Protein AF-0000000087524178 (afdb_homodimer)

Structure (mmCIF, N/CA/C/O backbone):
data_AF-0000000087524178-model_v1
#
loop_
_entity.id
_entity.type
_entity.pdbx_description
1 polymer 'Thioesterase domain-containing protein'
#
loop_
_atom_site.group_PDB
_atom_site.id
_atom_site.type_symbol
_atom_site.label_atom_id
_atom_site.label_alt_id
_atom_site.label_comp_id
_atom_site.label_asym_id
_atom_site.label_entity_id
_atom_site.label_seq_id
_atom_site.pdbx_PDB_ins_code
_atom_site.Cartn_x
_atom_site.Cartn_y
_atom_site.Cartn_z
_atom_site.occupancy
_atom_site.B_iso_or_equiv
_atom_site.auth_seq_id
_atom_site.auth_comp_id
_atom_site.auth_asym_id
_atom_site.auth_atom_id
_atom_site.pdbx_PDB_model_num
ATOM 1 N N . MET A 1 1 ? 13.016 -58.344 -30.953 1 28.91 1 MET A N 1
ATOM 2 C CA . MET A 1 1 ? 11.852 -57.5 -30.719 1 28.91 1 MET A CA 1
ATOM 3 C C . MET A 1 1 ? 12.039 -56.656 -29.469 1 28.91 1 MET A C 1
ATOM 5 O O . MET A 1 1 ? 12 -57.156 -28.344 1 28.91 1 MET A O 1
ATOM 9 N N . LEU A 1 2 ? 12.984 -55.719 -29.453 1 35 2 LEU A N 1
ATOM 10 C CA . LEU A 1 2 ? 13.523 -54.969 -28.328 1 35 2 LEU A CA 1
ATOM 11 C C . LEU A 1 2 ? 12.445 -54.062 -27.719 1 35 2 LEU A C 1
ATOM 13 O O . LEU A 1 2 ? 11.875 -53.219 -28.391 1 35 2 LEU A O 1
ATOM 17 N N . ARG A 1 3 ? 11.609 -54.688 -26.797 1 26.89 3 ARG A N 1
ATOM 18 C CA . ARG A 1 3 ? 10.625 -53.938 -26.031 1 26.89 3 ARG A CA 1
ATOM 19 C C . ARG A 1 3 ? 11.266 -52.719 -25.359 1 26.89 3 ARG A C 1
ATOM 21 O O . ARG A 1 3 ? 12.133 -52.875 -24.5 1 26.89 3 ARG A O 1
ATOM 28 N N . ARG A 1 4 ? 11.547 -51.688 -26.094 1 38.66 4 ARG A N 1
ATOM 29 C CA . ARG A 1 4 ? 11.938 -50.406 -25.5 1 38.66 4 ARG A CA 1
ATOM 30 C C . ARG A 1 4 ? 11.047 -50.031 -24.312 1 38.66 4 ARG A C 1
ATOM 32 O O . ARG A 1 4 ? 9.844 -49.844 -24.469 1 38.66 4 ARG A O 1
ATOM 39 N N . THR A 1 5 ? 11.234 -50.625 -23.141 1 34.81 5 THR A N 1
ATOM 40 C CA . THR A 1 5 ? 10.547 -50.188 -21.922 1 34.81 5 THR A CA 1
ATOM 41 C C . THR A 1 5 ? 10.57 -48.688 -21.812 1 34.81 5 THR A C 1
ATOM 43 O O . THR A 1 5 ? 11.633 -48.062 -21.688 1 34.81 5 THR A O 1
ATOM 46 N N . VAL A 1 6 ? 9.773 -47.938 -22.578 1 35.97 6 VAL A N 1
ATOM 47 C CA . VAL A 1 6 ? 9.609 -46.531 -22.344 1 35.97 6 VAL A CA 1
ATOM 48 C C . VAL A 1 6 ? 9.461 -46.25 -20.844 1 35.97 6 VAL A C 1
ATOM 50 O O . VAL A 1 6 ? 8.586 -46.812 -20.188 1 35.97 6 VAL A O 1
ATOM 53 N N . ALA A 1 7 ? 10.523 -46.094 -20.109 1 39.84 7 ALA A N 1
ATOM 54 C CA . ALA A 1 7 ? 10.508 -45.594 -18.734 1 39.84 7 ALA A CA 1
ATOM 55 C C . ALA A 1 7 ? 9.359 -44.594 -18.531 1 39.84 7 ALA A C 1
ATOM 57 O O . ALA A 1 7 ? 9.117 -43.75 -19.391 1 39.84 7 ALA A O 1
ATOM 58 N N . ALA A 1 8 ? 8.266 -45.062 -18.062 1 38.25 8 ALA A N 1
ATOM 59 C CA . ALA A 1 8 ? 7.215 -44.25 -17.484 1 38.25 8 ALA A CA 1
ATOM 60 C C . ALA A 1 8 ? 7.801 -43 -16.828 1 38.25 8 ALA A C 1
ATOM 62 O O . ALA A 1 8 ? 8.688 -43.094 -15.977 1 38.25 8 ALA A O 1
ATOM 63 N N . PHE A 1 9 ? 8.109 -41.906 -17.547 1 33.69 9 PHE A N 1
ATOM 64 C CA . PHE A 1 9 ? 8.305 -40.594 -16.891 1 33.69 9 PHE A CA 1
ATOM 65 C C . PHE A 1 9 ? 7.406 -40.5 -15.656 1 33.69 9 PHE A C 1
ATOM 67 O O . PHE A 1 9 ? 6.184 -40.594 -15.766 1 33.69 9 PHE A O 1
ATOM 74 N N . ASP A 1 10 ? 7.676 -41.125 -14.562 1 34.69 10 ASP A N 1
ATOM 75 C CA . ASP A 1 10 ? 7.055 -40.812 -13.281 1 34.69 10 ASP A CA 1
ATOM 76 C C . ASP A 1 10 ? 6.645 -39.344 -13.234 1 34.69 10 ASP A C 1
ATOM 78 O O . ASP A 1 10 ? 7.488 -38.438 -13.344 1 34.69 10 ASP A O 1
ATOM 82 N N . ASN A 1 11 ? 5.57 -38.906 -13.898 1 37.16 11 ASN A N 1
ATOM 83 C CA . ASN A 1 11 ? 4.902 -37.594 -13.836 1 37.16 11 ASN A CA 1
ATOM 84 C C . ASN A 1 11 ? 4.941 -37 -12.43 1 37.16 11 ASN A C 1
ATOM 86 O O . ASN A 1 11 ? 4.102 -37.344 -11.594 1 37.16 11 ASN A O 1
ATOM 90 N N . TRP A 1 12 ? 5.91 -36.969 -11.531 1 38.31 12 TRP A N 1
ATOM 91 C CA . TRP A 1 12 ? 6.023 -36.125 -10.352 1 38.31 12 TRP A CA 1
ATOM 92 C C . TRP A 1 12 ? 5.215 -34.844 -10.508 1 38.31 12 TRP A C 1
ATOM 94 O O . TRP A 1 12 ? 5.695 -33.875 -11.094 1 38.31 12 TRP A O 1
ATOM 104 N N . THR A 1 13 ? 4.027 -34.812 -11.023 1 42.25 13 THR A N 1
ATOM 105 C CA . THR A 1 13 ? 3.07 -33.719 -11.109 1 42.25 13 THR A CA 1
ATOM 106 C C . THR A 1 13 ? 3.043 -32.938 -9.797 1 42.25 13 THR A C 1
ATOM 108 O O . THR A 1 13 ? 2.627 -33.469 -8.766 1 42.25 13 THR A O 1
ATOM 111 N N . VAL A 1 14 ? 4.055 -32.219 -9.414 1 47.38 14 VAL A N 1
ATOM 112 C CA . VAL A 1 14 ? 3.879 -31.281 -8.305 1 47.38 14 VAL A CA 1
ATOM 113 C C . VAL A 1 14 ? 2.447 -30.75 -8.305 1 47.38 14 VAL A C 1
ATOM 115 O O . VAL A 1 14 ? 1.947 -30.297 -9.336 1 47.38 14 VAL A O 1
ATOM 118 N N . ALA A 1 15 ? 1.631 -31.375 -7.422 1 57.22 15 ALA A N 1
ATOM 119 C CA . ALA A 1 15 ? 0.264 -30.891 -7.273 1 57.22 15 ALA A CA 1
ATOM 120 C C . ALA A 1 15 ? 0.234 -29.359 -7.219 1 57.22 15 ALA A C 1
ATOM 122 O O . ALA A 1 15 ? 1.158 -28.734 -6.695 1 57.22 15 ALA A O 1
ATOM 123 N N . PRO A 1 16 ? -0.645 -28.828 -8.031 1 66.56 16 PRO A N 1
ATOM 124 C CA . PRO A 1 16 ? -0.792 -27.375 -7.965 1 66.56 16 PRO A CA 1
ATOM 125 C C . PRO A 1 16 ? -0.907 -26.859 -6.531 1 66.56 16 PRO A C 1
ATOM 127 O O . PRO A 1 16 ? -1.418 -27.562 -5.656 1 66.56 16 PRO A O 1
ATOM 130 N N . MET A 1 17 ? -0.09 -25.891 -6.207 1 77.06 17 MET A N 1
ATOM 131 C CA . MET A 1 17 ? -0.144 -25.234 -4.906 1 77.06 17 MET A CA 1
ATOM 132 C C . MET A 1 17 ? -1.587 -25.016 -4.465 1 77.06 17 MET A C 1
ATOM 134 O O . MET A 1 17 ? -2.379 -24.422 -5.199 1 77.06 17 MET A O 1
A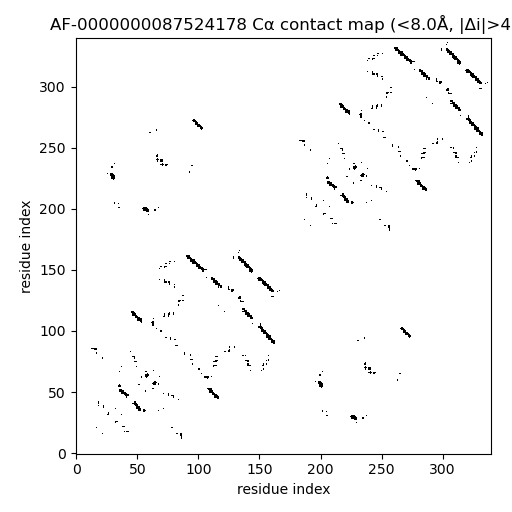TOM 138 N N . THR A 1 18 ? -1.947 -25.641 -3.309 1 85 18 THR A N 1
ATOM 139 C CA . THR A 1 18 ? -3.281 -25.422 -2.758 1 85 18 THR A CA 1
ATOM 140 C C . THR A 1 18 ? -3.379 -24.047 -2.102 1 85 18 THR A C 1
ATOM 142 O O . THR A 1 18 ? -2.359 -23.422 -1.815 1 85 18 THR A O 1
ATOM 145 N N . LEU A 1 19 ? -4.609 -23.609 -1.871 1 92.25 19 LEU A N 1
ATOM 146 C CA . LEU A 1 19 ? -4.816 -22.359 -1.17 1 92.25 19 LEU A CA 1
ATOM 147 C C . LEU A 1 19 ? -4.234 -22.406 0.238 1 92.25 19 LEU A C 1
ATOM 149 O O . LEU A 1 19 ? -3.678 -21.422 0.725 1 92.25 19 LEU A O 1
ATOM 153 N N . ASP A 1 20 ? -4.336 -23.562 0.85 1 92.19 20 ASP A N 1
ATOM 154 C CA . ASP A 1 20 ? -3.805 -23.719 2.201 1 92.19 20 ASP A CA 1
ATOM 155 C C . ASP A 1 20 ? -2.283 -23.594 2.209 1 92.19 20 ASP A C 1
ATOM 157 O O . ASP A 1 20 ? -1.71 -22.984 3.123 1 92.19 20 ASP A O 1
ATOM 161 N N . GLU A 1 21 ? -1.691 -24.172 1.289 1 91 21 GLU A N 1
ATOM 162 C CA . GLU A 1 21 ? -0.239 -24.062 1.178 1 91 21 GLU A CA 1
ATOM 163 C C . GLU A 1 21 ? 0.197 -22.625 0.911 1 91 21 GLU A C 1
ATOM 165 O O . GLU A 1 21 ? 1.166 -22.156 1.503 1 91 21 GLU A O 1
ATOM 170 N N . LEU A 1 22 ? -0.529 -22.016 -0.017 1 94.12 22 LEU A N 1
ATOM 171 C CA . LEU A 1 22 ? -0.227 -20.625 -0.299 1 94.12 22 LEU A CA 1
ATOM 172 C C . LEU A 1 22 ? -0.379 -19.766 0.957 1 94.12 22 LEU A C 1
ATOM 174 O O . LEU A 1 22 ? 0.478 -18.938 1.252 1 94.12 22 LEU A O 1
ATOM 178 N N . LYS A 1 23 ? -1.431 -19.953 1.684 1 95.38 23 LYS A N 1
ATOM 179 C CA . LYS A 1 23 ? -1.66 -19.203 2.918 1 95.38 23 LYS A CA 1
ATOM 180 C C . LYS A 1 23 ? -0.517 -19.422 3.906 1 95.38 23 LYS A C 1
ATOM 182 O O . LYS A 1 23 ? -0.014 -18.453 4.496 1 95.38 23 LYS A O 1
ATOM 187 N N . SER A 1 24 ? -0.164 -20.641 4.074 1 94.06 24 SER A N 1
ATOM 188 C CA . SER A 1 24 ? 0.928 -20.953 4.988 1 94.06 24 SER A CA 1
ATOM 189 C C . SER A 1 24 ? 2.215 -20.25 4.578 1 94.06 24 SER A C 1
ATOM 191 O O . SER A 1 24 ? 2.926 -19.703 5.422 1 94.06 24 SER A O 1
ATOM 193 N N . HIS A 1 25 ? 2.48 -20.25 3.295 1 91.75 25 HIS A N 1
ATOM 194 C CA . HIS A 1 25 ? 3.658 -19.578 2.762 1 91.75 25 HIS A CA 1
ATOM 195 C C . HIS A 1 25 ? 3.592 -18.078 3.02 1 91.75 25 HIS A C 1
ATOM 197 O O . HIS A 1 25 ? 4.559 -17.484 3.498 1 91.75 25 HIS A O 1
ATOM 203 N N . LEU A 1 26 ? 2.504 -17.5 2.721 1 93.75 26 LEU A N 1
ATOM 204 C CA . LEU A 1 26 ? 2.305 -16.062 2.916 1 93.75 26 LEU A CA 1
ATOM 205 C C . LEU A 1 26 ? 2.51 -15.68 4.379 1 93.75 26 LEU A C 1
ATOM 207 O O . LEU A 1 26 ? 3.236 -14.727 4.68 1 93.75 26 LEU A O 1
ATOM 211 N N . LEU A 1 27 ? 1.904 -16.406 5.25 1 95.81 27 LEU A N 1
ATOM 212 C CA . LEU A 1 27 ? 1.931 -16.078 6.672 1 95.81 27 LEU A CA 1
ATOM 213 C C . LEU A 1 27 ? 3.303 -16.359 7.273 1 95.81 27 LEU A C 1
ATOM 215 O O . LEU A 1 27 ? 3.727 -15.68 8.211 1 95.81 27 LEU A O 1
ATOM 219 N N . ALA A 1 28 ? 4.008 -17.25 6.707 1 95.75 28 ALA A N 1
ATOM 220 C CA . ALA A 1 28 ? 5.34 -17.578 7.203 1 95.75 28 ALA A CA 1
ATOM 221 C C . ALA A 1 28 ? 6.379 -16.578 6.719 1 95.75 28 ALA A C 1
ATOM 223 O O . ALA A 1 28 ? 7.277 -16.188 7.469 1 95.75 28 ALA A O 1
ATOM 224 N N . ASP A 1 29 ? 6.234 -16.094 5.543 1 96.81 29 ASP A N 1
ATOM 225 C CA . ASP A 1 29 ? 7.344 -15.398 4.895 1 96.81 29 ASP A CA 1
ATOM 226 C C . ASP A 1 29 ? 7.109 -13.891 4.879 1 96.81 29 ASP A C 1
ATOM 228 O O . ASP A 1 29 ? 8.039 -13.117 4.672 1 96.81 29 ASP A O 1
ATOM 232 N N . ILE A 1 30 ? 5.863 -13.438 5.016 1 98.44 30 ILE A N 1
ATOM 233 C CA . ILE A 1 30 ? 5.531 -12.023 4.945 1 98.44 30 ILE A CA 1
ATOM 234 C C . ILE A 1 30 ? 4.902 -11.57 6.262 1 98.44 30 ILE A C 1
ATOM 236 O O . ILE A 1 30 ? 3.682 -11.625 6.426 1 98.44 30 ILE A O 1
ATOM 240 N N . PRO A 1 31 ? 5.691 -11.078 7.184 1 98.75 31 PRO A N 1
ATOM 241 C CA . PRO A 1 31 ? 5.191 -10.719 8.516 1 98.75 31 PRO A CA 1
ATOM 242 C C . PRO A 1 31 ? 3.99 -9.773 8.453 1 98.75 31 PRO A C 1
ATOM 244 O O . PRO A 1 31 ? 3.072 -9.883 9.266 1 98.75 31 PRO A O 1
ATOM 247 N N . LEU A 1 32 ? 3.996 -8.938 7.508 1 98.81 32 LEU A N 1
ATOM 248 C CA . LEU A 1 32 ? 2.898 -7.977 7.441 1 98.81 32 LEU A CA 1
ATOM 249 C C . LEU A 1 32 ? 1.586 -8.672 7.105 1 98.81 32 LEU A C 1
ATOM 251 O O . LEU A 1 32 ? 0.514 -8.219 7.516 1 98.81 32 LEU A O 1
ATOM 255 N N . ALA A 1 33 ? 1.646 -9.711 6.316 1 98.69 33 ALA A N 1
ATOM 256 C CA . ALA A 1 33 ? 0.437 -10.484 6.043 1 98.69 33 ALA A CA 1
ATOM 257 C C . ALA A 1 33 ? -0.182 -11.008 7.34 1 98.69 33 ALA A C 1
ATOM 259 O O . ALA A 1 33 ? -1.405 -11 7.496 1 98.69 33 ALA A O 1
ATOM 260 N N . ARG A 1 34 ? 0.659 -11.398 8.281 1 98.44 34 ARG A N 1
ATOM 261 C CA . ARG A 1 34 ? 0.185 -11.852 9.586 1 98.44 34 ARG A CA 1
ATOM 262 C C . ARG A 1 34 ? -0.406 -10.695 10.383 1 98.44 34 ARG A C 1
ATOM 264 O O . ARG A 1 34 ? -1.473 -10.828 10.984 1 98.44 34 ARG A O 1
ATOM 271 N N . ALA A 1 35 ? 0.309 -9.641 10.352 1 98.81 35 ALA A N 1
ATOM 272 C CA . ALA A 1 35 ? -0.136 -8.477 11.117 1 98.81 35 ALA A CA 1
ATOM 273 C C . ALA A 1 35 ? -1.504 -8 10.633 1 98.81 35 ALA A C 1
ATOM 275 O O . ALA A 1 35 ? -2.324 -7.539 11.43 1 98.81 35 ALA A O 1
ATOM 276 N N . MET A 1 36 ? -1.726 -8.156 9.344 1 98.81 36 MET A N 1
ATOM 277 C CA . MET A 1 36 ? -2.99 -7.715 8.766 1 98.81 36 MET A CA 1
ATOM 278 C C . MET A 1 36 ? -4.078 -8.766 8.961 1 98.81 36 MET A C 1
ATOM 280 O O . MET A 1 36 ? -5.238 -8.531 8.625 1 98.81 36 MET A O 1
ATOM 284 N N . ALA A 1 37 ? -3.678 -9.906 9.5 1 98.62 37 ALA A N 1
ATOM 285 C CA . ALA A 1 37 ? -4.578 -11.039 9.719 1 98.62 37 ALA A CA 1
ATOM 286 C C . ALA A 1 37 ? -5.266 -11.453 8.422 1 98.62 37 ALA A C 1
ATOM 288 O O . ALA A 1 37 ? -6.48 -11.664 8.398 1 98.62 37 ALA A O 1
ATOM 289 N N . LEU A 1 38 ? -4.473 -11.531 7.387 1 98.12 38 LEU A N 1
ATOM 290 C CA . LEU A 1 38 ? -4.945 -11.898 6.059 1 98.12 38 LEU A CA 1
ATOM 291 C C . LEU A 1 38 ? -5.453 -13.336 6.039 1 98.12 38 LEU A C 1
ATOM 293 O O . LEU A 1 38 ? -4.848 -14.219 6.645 1 98.12 38 LEU A O 1
ATOM 297 N N . ASP A 1 39 ? -6.527 -13.578 5.328 1 98.31 39 ASP A N 1
ATOM 298 C CA . ASP A 1 39 ? -7.031 -14.914 5.039 1 98.31 39 ASP A CA 1
ATOM 299 C C . ASP A 1 39 ? -7.352 -15.07 3.555 1 98.31 39 ASP A C 1
ATOM 301 O O . ASP A 1 39 ? -7.492 -14.078 2.836 1 98.31 39 ASP A O 1
ATOM 305 N N . LEU A 1 40 ? -7.312 -16.312 3.117 1 98.25 40 LEU A N 1
ATOM 306 C CA . LEU A 1 40 ? -7.641 -16.625 1.729 1 98.25 40 LEU A CA 1
ATOM 307 C C . LEU A 1 40 ? -9.047 -17.203 1.619 1 98.25 40 LEU A C 1
ATOM 309 O O . LEU A 1 40 ? -9.328 -18.25 2.195 1 98.25 40 LEU A O 1
ATOM 313 N N . ALA A 1 41 ? -9.914 -16.562 0.865 1 97.69 41 ALA A N 1
ATOM 314 C CA . ALA A 1 41 ? -11.32 -16.953 0.808 1 97.69 41 ALA A CA 1
ATOM 315 C C . ALA A 1 41 ? -11.578 -17.875 -0.378 1 97.69 41 ALA A C 1
ATOM 317 O O . ALA A 1 41 ? -12.516 -18.672 -0.356 1 97.69 41 ALA A O 1
ATOM 318 N N . GLY A 1 42 ? -10.758 -17.609 -1.5 1 96.88 42 GLY A N 1
ATOM 319 C CA . GLY A 1 42 ? -11.023 -18.531 -2.59 1 96.88 42 GLY A CA 1
ATOM 320 C C . GLY A 1 42 ? -10.234 -18.219 -3.848 1 96.88 42 GLY A C 1
ATOM 321 O O . GLY A 1 42 ? -9.711 -17.109 -3.994 1 96.88 42 GLY A O 1
ATOM 322 N N . TRP A 1 43 ? -10.188 -19.219 -4.742 1 95.38 43 TRP A N 1
ATOM 323 C CA . TRP A 1 43 ? -9.617 -19.172 -6.086 1 95.38 43 TRP A CA 1
ATOM 324 C C . TRP A 1 43 ? -10.422 -20.047 -7.043 1 95.38 43 TRP A C 1
ATOM 326 O O . TRP A 1 43 ? -10.562 -21.25 -6.824 1 95.38 43 TRP A O 1
ATOM 336 N N . ASP A 1 44 ? -10.914 -19.422 -8.133 1 92.44 44 ASP A N 1
ATOM 337 C CA . ASP A 1 44 ? -11.734 -20.219 -9.055 1 92.44 44 ASP A CA 1
ATOM 338 C C . ASP A 1 44 ? -11.055 -20.344 -10.414 1 92.44 44 ASP A C 1
ATOM 340 O O . ASP A 1 44 ? -11.711 -20.672 -11.406 1 92.44 44 ASP A O 1
ATOM 344 N N . GLY A 1 45 ? -9.789 -20.047 -10.461 1 89 45 GLY A N 1
ATOM 345 C CA . GLY A 1 45 ? -9.047 -20.094 -11.711 1 89 45 GLY A CA 1
ATOM 346 C C . GLY A 1 45 ? -9 -18.75 -12.43 1 89 45 GLY A C 1
ATOM 347 O O . GLY A 1 45 ? -8.242 -18.578 -13.383 1 89 45 GLY A O 1
ATOM 348 N N . ARG A 1 46 ? -9.805 -17.828 -11.93 1 90.94 46 ARG A N 1
ATOM 349 C CA . ARG A 1 46 ? -9.867 -16.516 -12.562 1 90.94 46 ARG A CA 1
ATOM 350 C C . ARG A 1 46 ? -9.742 -15.398 -11.523 1 90.94 46 ARG A C 1
ATOM 352 O O . ARG A 1 46 ? -9 -14.438 -11.727 1 90.94 46 ARG A O 1
ATOM 359 N N . THR A 1 47 ? -10.516 -15.602 -10.461 1 96 47 THR A N 1
ATOM 360 C CA . THR A 1 47 ? -10.562 -14.594 -9.414 1 96 47 THR A CA 1
ATOM 361 C C . THR A 1 47 ? -10.016 -15.148 -8.102 1 96 47 THR A C 1
ATOM 363 O O . THR A 1 47 ? -10.391 -16.25 -7.688 1 96 47 THR A O 1
ATOM 366 N N . PHE A 1 48 ? -9.062 -14.422 -7.539 1 97.38 48 PHE A N 1
ATOM 367 C CA . PHE A 1 48 ? -8.492 -14.703 -6.227 1 97.38 48 PHE A CA 1
ATOM 368 C C . PHE A 1 48 ? -9.07 -13.781 -5.168 1 97.38 48 PHE A C 1
ATOM 370 O O . PHE A 1 48 ? -9.031 -12.555 -5.316 1 97.38 48 PHE A O 1
ATOM 377 N N . VAL A 1 49 ? -9.633 -14.391 -4.094 1 98.69 49 VAL A N 1
ATOM 378 C CA . VAL A 1 49 ? -10.305 -13.578 -3.088 1 98.69 49 VAL A CA 1
ATOM 379 C C . VAL A 1 49 ? -9.547 -13.664 -1.764 1 98.69 49 VAL A C 1
ATOM 381 O O . VAL A 1 49 ? -9.305 -14.758 -1.253 1 98.69 49 VAL A O 1
ATOM 384 N N . VAL A 1 50 ? -9.164 -12.531 -1.218 1 98.69 50 VAL A N 1
ATOM 385 C CA . VAL A 1 50 ? -8.453 -12.375 0.046 1 98.69 50 VAL A CA 1
ATOM 386 C C . VAL A 1 50 ? -9.305 -11.555 1.016 1 98.69 50 VAL A C 1
ATOM 388 O O . VAL A 1 50 ? -9.984 -10.609 0.61 1 98.69 50 VAL A O 1
ATOM 391 N N . THR A 1 51 ? -9.25 -11.906 2.301 1 98.81 51 THR A N 1
ATOM 392 C CA . THR A 1 51 ? -10 -11.156 3.305 1 98.81 51 THR A CA 1
ATOM 393 C C . THR A 1 51 ? -9.094 -10.766 4.473 1 98.81 51 THR A C 1
ATOM 395 O O . THR A 1 51 ? -8.023 -11.344 4.656 1 98.81 51 THR A O 1
ATOM 398 N N . ALA A 1 52 ? -9.5 -9.75 5.227 1 98.88 52 ALA A N 1
ATOM 399 C CA . ALA A 1 52 ? -8.852 -9.312 6.457 1 98.88 52 ALA A CA 1
ATOM 400 C C . ALA A 1 52 ? -9.836 -8.555 7.352 1 98.88 52 ALA A C 1
ATOM 402 O O . ALA A 1 52 ? -10.703 -7.836 6.855 1 98.88 52 ALA A O 1
ATOM 403 N N . PRO A 1 53 ? -9.688 -8.695 8.664 1 98.94 53 PRO A N 1
ATOM 404 C CA . PRO A 1 53 ? -10.547 -7.906 9.555 1 98.94 53 PRO A CA 1
ATOM 405 C C . PRO A 1 53 ? -10.195 -6.422 9.547 1 98.94 53 PRO A C 1
ATOM 407 O O . PRO A 1 53 ? -9.07 -6.051 9.219 1 98.94 53 PRO A O 1
ATOM 410 N N . LEU A 1 54 ? -11.172 -5.613 9.891 1 98.81 54 LEU A N 1
ATOM 411 C CA . LEU A 1 54 ? -10.961 -4.172 9.922 1 98.81 54 LEU A CA 1
ATOM 412 C C . LEU A 1 54 ? -10 -3.781 11.039 1 98.81 54 LEU A C 1
ATOM 414 O O . LEU A 1 54 ? -9.125 -2.936 10.844 1 98.81 54 LEU A O 1
ATOM 418 N N . GLU A 1 55 ? -10.039 -4.387 12.164 1 98.56 55 GLU A N 1
ATOM 419 C CA . GLU A 1 55 ? -9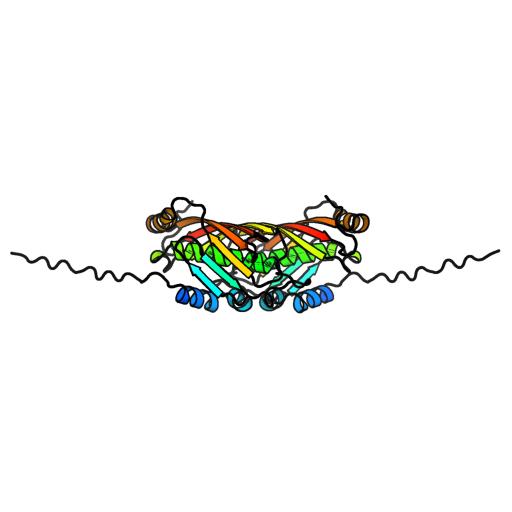.438 -3.891 13.398 1 98.56 55 GLU A CA 1
ATOM 420 C C . GLU A 1 55 ? -7.926 -3.715 13.242 1 98.56 55 GLU A C 1
ATOM 422 O O . GLU A 1 55 ? -7.395 -2.635 13.5 1 98.56 55 GLU A O 1
ATOM 427 N N . PRO A 1 56 ? -7.188 -4.695 12.766 1 98.81 56 PRO A N 1
ATOM 428 C CA . PRO A 1 56 ? -5.75 -4.461 12.602 1 98.81 56 PRO A CA 1
ATOM 429 C C . PRO A 1 56 ? -5.43 -3.545 11.43 1 98.81 56 PRO A C 1
ATOM 431 O O . PRO A 1 56 ? -4.277 -3.15 11.242 1 98.81 56 PRO A O 1
ATOM 434 N N . ASN A 1 57 ? -6.48 -3.227 10.68 1 98.88 57 ASN A N 1
ATOM 435 C CA . ASN A 1 57 ? -6.273 -2.514 9.422 1 98.88 57 ASN A CA 1
ATOM 436 C C . ASN A 1 57 ? -6.992 -1.169 9.414 1 98.88 57 ASN A C 1
ATOM 438 O O . ASN A 1 57 ? -7.211 -0.582 8.359 1 98.88 57 ASN A O 1
ATOM 442 N N . ARG A 1 58 ? -7.371 -0.648 10.562 1 98.69 58 ARG A N 1
ATOM 443 C CA . ARG A 1 58 ? -8.133 0.595 10.633 1 98.69 58 ARG A CA 1
ATOM 444 C C . ARG A 1 58 ? -7.207 1.806 10.617 1 98.69 58 ARG A C 1
ATOM 446 O O . ARG A 1 58 ? -6.031 1.701 10.977 1 98.69 58 ARG A O 1
ATOM 453 N N . ASN A 1 59 ? -7.77 2.938 10.172 1 98.06 59 ASN A N 1
ATOM 454 C CA . ASN A 1 59 ? -7.066 4.215 10.242 1 98.06 59 ASN A CA 1
ATOM 455 C C . ASN A 1 59 ? -7.508 5.031 11.445 1 98.06 59 ASN A C 1
ATOM 457 O O . ASN A 1 59 ? -8.141 4.504 12.367 1 98.06 59 ASN A O 1
ATOM 461 N N . ASP A 1 60 ? -7.098 6.297 11.539 1 94.62 60 ASP A N 1
ATOM 462 C CA . ASP A 1 60 ? -7.34 7.203 12.656 1 94.62 60 ASP A CA 1
ATOM 463 C C . ASP A 1 60 ? -8.82 7.574 12.75 1 94.62 60 ASP A C 1
ATOM 465 O O . ASP A 1 60 ? -9.273 8.062 13.789 1 94.62 60 ASP A O 1
ATOM 469 N N . LYS A 1 61 ? -9.664 7.305 11.719 1 95.44 61 LYS A N 1
ATOM 470 C CA . LYS A 1 61 ? -11.086 7.605 11.703 1 95.44 61 LYS A CA 1
ATOM 471 C C . LYS A 1 61 ? -11.922 6.359 12 1 95.44 61 LYS A C 1
ATOM 473 O O . LYS A 1 61 ? -13.141 6.438 12.141 1 95.44 61 LYS A O 1
ATOM 478 N N . GLY A 1 62 ? -11.266 5.246 11.961 1 97.38 62 GLY A N 1
ATOM 479 C CA . GLY A 1 62 ? -11.961 4.012 12.289 1 97.38 62 GLY A CA 1
ATOM 480 C C . GLY A 1 62 ? -12.32 3.188 11.062 1 97.38 62 GLY A C 1
ATOM 481 O O . GLY A 1 62 ? -12.828 2.068 11.195 1 97.38 62 GLY A O 1
ATOM 482 N N . CYS A 1 63 ? -12.172 3.697 9.906 1 98.5 63 CYS A N 1
ATOM 483 C CA . CYS A 1 63 ? -12.352 2.912 8.688 1 98.5 63 CYS A CA 1
ATOM 484 C C . CYS A 1 63 ? -11.023 2.322 8.219 1 98.5 63 CYS A C 1
ATOM 486 O O . CYS A 1 63 ? -10.023 2.393 8.938 1 98.5 63 CYS A O 1
ATOM 488 N N . ALA A 1 64 ? -11.023 1.646 7.074 1 98.88 64 ALA A N 1
ATOM 489 C CA . ALA A 1 64 ? -9.812 0.966 6.621 1 98.88 64 ALA A CA 1
ATOM 490 C C . ALA A 1 64 ? -8.711 1.968 6.301 1 98.88 64 ALA A C 1
ATOM 492 O O . ALA A 1 64 ? -8.961 3.012 5.699 1 98.88 64 ALA A O 1
ATOM 493 N N . PHE A 1 65 ? -7.52 1.67 6.719 1 98.88 65 PHE A N 1
ATOM 494 C CA . PHE A 1 65 ? -6.316 2.426 6.391 1 98.88 65 PHE A CA 1
ATOM 495 C C . PHE A 1 65 ? -5.957 2.264 4.918 1 98.88 65 PHE A C 1
ATOM 497 O O . PHE A 1 65 ? -5.816 1.142 4.43 1 98.88 65 PHE A O 1
ATOM 504 N N . GLY A 1 66 ? -5.781 3.391 4.215 1 98.88 66 GLY A N 1
ATOM 505 C CA . GLY A 1 66 ? -5.438 3.328 2.805 1 98.88 66 GLY A CA 1
ATOM 506 C C . GLY A 1 66 ? -4.223 2.465 2.525 1 98.88 66 GLY A C 1
ATOM 507 O O . GLY A 1 66 ? -4.176 1.75 1.521 1 98.88 66 GLY A O 1
ATOM 508 N N . GLY A 1 67 ? -3.244 2.533 3.369 1 98.88 67 GLY A N 1
ATOM 509 C CA . GLY A 1 67 ? -2.059 1.703 3.223 1 98.88 67 GLY A CA 1
ATOM 510 C C . GLY A 1 67 ? -2.344 0.221 3.375 1 98.88 67 GLY A C 1
ATOM 511 O O . GLY A 1 67 ? -1.72 -0.608 2.711 1 98.88 67 GLY A O 1
ATOM 512 N N . SER A 1 68 ? -3.268 -0.144 4.277 1 98.94 68 SER A N 1
ATOM 513 C CA . SER A 1 68 ? -3.68 -1.539 4.398 1 98.94 68 SER A CA 1
ATOM 514 C C . SER A 1 68 ? -4.363 -2.023 3.123 1 98.94 68 SER A C 1
ATOM 516 O O . SER A 1 68 ? -4.113 -3.137 2.66 1 98.94 68 SER A O 1
ATOM 518 N N . LEU A 1 69 ? -5.23 -1.183 2.615 1 98.94 69 LEU A N 1
ATOM 519 C CA . LEU A 1 69 ? -5.887 -1.529 1.359 1 98.94 69 LEU A CA 1
ATOM 520 C C . LEU A 1 69 ? -4.859 -1.739 0.251 1 98.94 69 LEU A C 1
ATOM 522 O O . LEU A 1 69 ? -4.941 -2.715 -0.499 1 98.94 69 LEU A O 1
ATOM 526 N N . ALA A 1 70 ? -3.902 -0.833 0.125 1 98.94 70 ALA A N 1
ATOM 527 C CA . ALA A 1 70 ? -2.846 -0.962 -0.875 1 98.94 70 ALA A CA 1
ATOM 528 C C . ALA A 1 70 ? -2.08 -2.271 -0.701 1 98.94 70 ALA A C 1
ATOM 530 O O . ALA A 1 70 ? -1.832 -2.986 -1.675 1 98.94 70 ALA A O 1
ATOM 531 N N . SER A 1 71 ? -1.719 -2.57 0.507 1 98.88 71 SER A N 1
ATOM 532 C CA . SER A 1 71 ? -0.947 -3.771 0.809 1 98.88 71 SER A CA 1
ATOM 533 C C . SER A 1 71 ? -1.74 -5.035 0.488 1 98.88 71 SER A C 1
ATOM 535 O O . SER A 1 71 ? -1.224 -5.953 -0.15 1 98.88 71 SER A O 1
ATOM 537 N N . LEU A 1 72 ? -2.986 -5.086 0.933 1 98.94 72 LEU A N 1
ATOM 538 C CA . LEU A 1 72 ? -3.828 -6.262 0.718 1 98.94 72 LEU A CA 1
ATOM 539 C C . LEU A 1 72 ? -4.094 -6.473 -0.768 1 98.94 72 LEU A C 1
ATOM 541 O O . LEU A 1 72 ? -4.07 -7.609 -1.251 1 98.94 72 LEU A O 1
ATOM 545 N N . MET A 1 73 ? -4.348 -5.379 -1.474 1 98.94 73 MET A N 1
ATOM 546 C CA . MET A 1 73 ? -4.57 -5.508 -2.91 1 98.94 73 MET A CA 1
ATOM 547 C C . MET A 1 73 ? -3.299 -5.957 -3.621 1 98.94 73 MET A C 1
ATOM 549 O O . MET A 1 73 ? -3.354 -6.758 -4.555 1 98.94 73 MET A O 1
ATOM 553 N N . THR A 1 74 ? -2.152 -5.438 -3.195 1 98.81 74 THR A N 1
ATOM 554 C CA . THR A 1 74 ? -0.878 -5.879 -3.752 1 98.81 74 THR A CA 1
ATOM 555 C C . THR A 1 74 ? -0.662 -7.367 -3.5 1 98.81 74 THR A C 1
ATOM 557 O O . THR A 1 74 ? -0.301 -8.109 -4.414 1 98.81 74 THR A O 1
ATOM 560 N N . LEU A 1 75 ? -0.926 -7.797 -2.316 1 98.44 75 LEU A N 1
ATOM 561 C CA . LEU A 1 75 ? -0.771 -9.203 -1.97 1 98.44 75 LEU A CA 1
ATOM 562 C C . LEU A 1 75 ? -1.73 -10.07 -2.777 1 98.44 75 LEU A C 1
ATOM 564 O O . LEU A 1 75 ? -1.358 -11.156 -3.236 1 98.44 75 LEU A O 1
ATOM 568 N N . ALA A 1 76 ? -2.969 -9.625 -2.914 1 98.62 76 ALA A N 1
ATOM 569 C CA . ALA A 1 76 ? -3.955 -10.359 -3.699 1 98.62 76 ALA A CA 1
ATOM 570 C C . ALA A 1 76 ? -3.51 -10.5 -5.152 1 98.62 76 ALA A C 1
ATOM 572 O O . ALA A 1 76 ? -3.629 -11.57 -5.746 1 98.62 76 ALA A O 1
ATOM 573 N N . GLY A 1 77 ? -3.014 -9.391 -5.727 1 98 77 GLY A N 1
ATOM 574 C CA . GLY A 1 77 ? -2.486 -9.453 -7.078 1 98 77 GLY A CA 1
ATOM 575 C C . GLY A 1 77 ? -1.311 -10.406 -7.215 1 98 77 GLY A C 1
ATOM 576 O O . GLY A 1 77 ? -1.224 -11.156 -8.188 1 98 77 GLY A O 1
ATOM 577 N N . TRP A 1 78 ? -0.407 -10.328 -6.297 1 97.38 78 TRP A N 1
ATOM 578 C CA . TRP A 1 78 ? 0.737 -11.234 -6.25 1 97.38 78 TRP A CA 1
ATOM 579 C C . TRP A 1 78 ? 0.28 -12.688 -6.188 1 97.38 78 TRP A C 1
ATOM 581 O O . TRP A 1 78 ? 0.726 -13.523 -6.98 1 97.38 78 TRP A O 1
ATOM 591 N N . GLY A 1 79 ? -0.61 -12.961 -5.246 1 96.25 79 GLY A N 1
ATOM 592 C CA . GLY A 1 79 ? -1.111 -14.32 -5.098 1 96.25 79 GLY A CA 1
ATOM 593 C C . GLY A 1 79 ? -1.803 -14.844 -6.344 1 96.25 79 GLY A C 1
ATOM 594 O O . GLY A 1 79 ? -1.606 -15.992 -6.73 1 96.25 79 GLY A O 1
ATOM 595 N N . ALA A 1 80 ? -2.641 -14.031 -6.941 1 95.62 80 ALA A N 1
ATOM 596 C CA . ALA A 1 80 ? -3.283 -14.414 -8.195 1 95.62 80 ALA A CA 1
ATOM 597 C C . ALA A 1 80 ? -2.246 -14.758 -9.258 1 95.62 80 ALA A C 1
ATOM 599 O O . ALA A 1 80 ? -2.422 -15.719 -10.016 1 95.62 80 ALA A O 1
ATOM 600 N N . SER A 1 81 ? -1.168 -14 -9.344 1 95.25 81 SER A N 1
ATOM 601 C CA . SER A 1 81 ? -0.104 -14.242 -10.312 1 95.25 81 SER A CA 1
ATOM 602 C C . SER A 1 81 ? 0.604 -15.562 -10.039 1 95.25 81 SER A C 1
ATOM 604 O O . SER A 1 81 ? 0.89 -16.328 -10.969 1 95.25 81 SER A O 1
ATOM 606 N N . VAL A 1 82 ? 0.865 -15.82 -8.781 1 94.69 82 VAL A N 1
ATOM 607 C CA . VAL A 1 82 ? 1.502 -17.078 -8.383 1 94.69 82 VAL A CA 1
ATOM 608 C C . VAL A 1 82 ? 0.601 -18.25 -8.75 1 94.69 82 VAL A C 1
ATOM 610 O O . VAL A 1 82 ? 1.062 -19.234 -9.344 1 94.69 82 VAL A O 1
ATOM 613 N N . LEU A 1 83 ? -0.674 -18.156 -8.438 1 93.31 83 LEU A N 1
ATOM 614 C CA . LEU A 1 83 ? -1.628 -19.219 -8.711 1 93.31 83 LEU A CA 1
ATOM 615 C C . LEU A 1 83 ? -1.746 -19.469 -10.211 1 93.31 83 LEU A C 1
ATOM 617 O O . LEU A 1 83 ? -1.916 -20.609 -10.641 1 93.31 83 LEU A O 1
ATOM 621 N N . ARG A 1 84 ? -1.623 -18.453 -10.953 1 92.25 84 ARG A N 1
ATOM 622 C CA . ARG A 1 84 ? -1.729 -18.578 -12.398 1 92.25 84 ARG A CA 1
ATOM 623 C C . ARG A 1 84 ? -0.522 -19.312 -12.977 1 92.25 84 ARG A C 1
ATOM 625 O O . ARG A 1 84 ? -0.607 -19.906 -14.055 1 92.25 84 ARG A O 1
ATOM 632 N N . LEU A 1 85 ? 0.561 -19.25 -12.328 1 91.81 85 LEU A N 1
ATOM 633 C CA . LEU A 1 85 ? 1.729 -20 -12.773 1 91.81 85 LEU A CA 1
ATOM 634 C C . LEU A 1 85 ? 1.528 -21.5 -12.547 1 91.81 85 LEU A C 1
ATOM 636 O O . LEU A 1 85 ? 2.191 -22.312 -13.188 1 91.81 85 LEU A O 1
ATOM 640 N N . GLY A 1 86 ? 0.602 -21.844 -11.586 1 83.12 86 GLY A N 1
ATOM 641 C CA . GLY A 1 86 ? 0.325 -23.234 -11.312 1 83.12 86 GLY A CA 1
ATOM 642 C C . GLY A 1 86 ? 1.541 -24 -10.82 1 83.12 86 GLY A C 1
ATOM 643 O O . GLY A 1 86 ? 2.219 -23.562 -9.891 1 83.12 86 GLY A O 1
ATOM 644 N N . GLU A 1 87 ? 1.733 -25.109 -11.414 1 76.5 87 GLU A N 1
ATOM 645 C CA . GLU A 1 87 ? 2.85 -25.969 -11.031 1 76.5 87 GLU A CA 1
ATOM 646 C C . GLU A 1 87 ? 4.188 -25.297 -11.312 1 76.5 87 GLU A C 1
ATOM 648 O O . GLU A 1 87 ? 5.207 -25.656 -10.719 1 76.5 87 GLU A O 1
ATOM 653 N N . ARG A 1 88 ? 4.168 -24.328 -12.109 1 79.31 88 ARG A N 1
ATOM 654 C CA . ARG A 1 88 ? 5.391 -23.641 -12.523 1 79.31 88 ARG A CA 1
ATOM 655 C C . ARG A 1 88 ? 5.793 -22.578 -11.5 1 79.31 88 ARG A C 1
ATOM 657 O O . ARG A 1 88 ? 6.844 -21.953 -11.633 1 79.31 88 ARG A O 1
ATOM 664 N N . ALA A 1 89 ? 4.969 -22.406 -10.5 1 83.12 89 ALA A N 1
ATOM 665 C CA . ALA A 1 89 ? 5.23 -21.391 -9.492 1 83.12 89 ALA A CA 1
ATOM 666 C C . ALA A 1 89 ? 6.418 -21.781 -8.609 1 83.12 89 ALA A C 1
ATOM 668 O O . ALA A 1 89 ? 7.066 -20.906 -8.016 1 83.12 89 ALA A O 1
ATOM 669 N N . GLU A 1 90 ? 6.633 -23.062 -8.594 1 82.56 90 GLU A N 1
A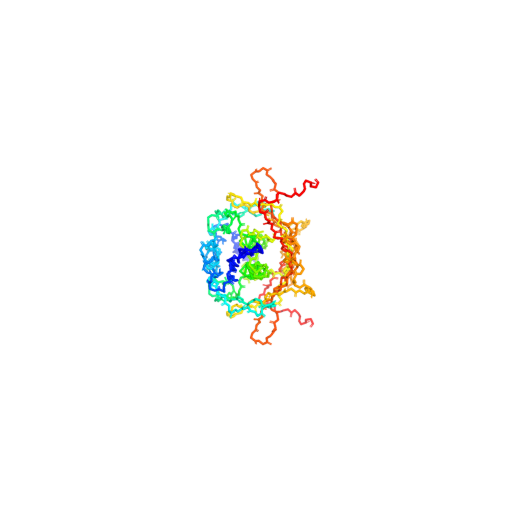TOM 670 C CA . GLU A 1 90 ? 7.738 -23.5 -7.746 1 82.56 90 GLU A CA 1
ATOM 671 C C . GLU A 1 90 ? 9.07 -22.938 -8.242 1 82.56 90 GLU A C 1
ATOM 673 O O . GLU A 1 90 ? 9.461 -23.156 -9.391 1 82.56 90 GLU A O 1
ATOM 678 N N . GLY A 1 91 ? 9.648 -22.141 -7.461 1 87.06 91 GLY A N 1
ATOM 679 C CA . GLY A 1 91 ? 10.938 -21.547 -7.781 1 87.06 91 GLY A CA 1
ATOM 680 C C . GLY A 1 91 ? 10.82 -20.172 -8.398 1 87.06 91 GLY A C 1
ATOM 681 O O . GLY A 1 91 ? 11.82 -19.453 -8.523 1 87.06 91 GLY A O 1
ATOM 682 N N . ALA A 1 92 ? 9.625 -19.828 -8.906 1 93.94 92 ALA A N 1
ATOM 683 C CA . ALA A 1 92 ? 9.422 -18.5 -9.508 1 93.94 92 ALA A CA 1
ATOM 684 C C . ALA A 1 92 ? 9.461 -17.406 -8.445 1 93.94 92 ALA A C 1
ATOM 686 O O . ALA A 1 92 ? 8.969 -17.594 -7.336 1 93.94 92 ALA A O 1
ATOM 687 N N . GLU A 1 93 ? 10.086 -16.297 -8.789 1 96.12 93 GLU A N 1
ATOM 688 C CA . GLU A 1 93 ? 9.992 -15.078 -7.996 1 96.12 93 GLU A CA 1
ATOM 689 C C . GLU A 1 93 ? 9.062 -14.062 -8.656 1 96.12 93 GLU A C 1
ATOM 691 O O . GLU A 1 93 ? 9.281 -13.664 -9.805 1 96.12 93 GLU A O 1
ATOM 696 N N . VAL A 1 94 ? 7.996 -13.75 -7.949 1 96.5 94 VAL A N 1
ATOM 697 C CA . VAL A 1 94 ? 7.031 -12.797 -8.484 1 96.5 94 VAL A CA 1
ATOM 698 C C . VAL A 1 94 ? 7.18 -11.453 -7.77 1 96.5 94 VAL A C 1
ATOM 700 O O . VAL A 1 94 ? 7.215 -11.398 -6.539 1 96.5 94 VAL A O 1
ATOM 703 N N . TYR A 1 95 ? 7.297 -10.312 -8.562 1 98 95 TYR A N 1
ATOM 704 C CA . TYR A 1 95 ? 7.461 -8.961 -8.047 1 98 95 TYR A CA 1
ATOM 705 C C . TYR A 1 95 ? 6.402 -8.023 -8.617 1 98 95 TYR A C 1
ATOM 707 O O . TYR A 1 95 ? 6.031 -8.141 -9.789 1 98 95 TYR A O 1
ATOM 715 N N . VAL A 1 96 ? 5.902 -7.168 -7.801 1 98.5 96 VAL A N 1
ATOM 716 C CA . VAL A 1 96 ? 5.133 -6.051 -8.336 1 98.5 96 VAL A CA 1
ATOM 717 C C . VAL A 1 96 ? 6.078 -5.012 -8.938 1 98.5 96 VAL A C 1
ATOM 719 O O . VAL A 1 96 ? 7.117 -4.699 -8.359 1 98.5 96 VAL A O 1
ATOM 722 N N . GLN A 1 97 ? 5.711 -4.492 -10.117 1 98.69 97 GLN A N 1
ATOM 723 C CA . GLN A 1 97 ? 6.551 -3.527 -10.82 1 98.69 97 GLN A CA 1
ATOM 724 C C . GLN A 1 97 ? 6.012 -2.109 -10.656 1 98.69 97 GLN A C 1
ATOM 726 O O . GLN A 1 97 ? 6.781 -1.159 -10.508 1 98.69 97 GLN A O 1
ATOM 731 N N . ASP A 1 98 ? 4.754 -1.97 -10.859 1 98.81 98 ASP A N 1
ATOM 732 C CA . ASP A 1 98 ? 4.078 -0.697 -10.633 1 98.81 98 ASP A CA 1
ATOM 733 C C . ASP A 1 98 ? 2.578 -0.904 -10.414 1 98.81 98 ASP A C 1
ATOM 735 O O . ASP A 1 98 ? 2.049 -1.979 -10.703 1 98.81 98 ASP A O 1
ATOM 739 N N . SER A 1 99 ? 1.935 0.099 -9.844 1 98.81 99 SER A N 1
ATOM 740 C CA . SER A 1 99 ? 0.5 0.016 -9.586 1 98.81 99 SER A CA 1
ATOM 741 C C . SER A 1 99 ? -0.136 1.401 -9.555 1 98.81 99 SER A C 1
ATOM 743 O O . SER A 1 99 ? 0.533 2.393 -9.258 1 98.81 99 SER A O 1
ATOM 745 N N . HIS A 1 100 ? -1.332 1.429 -9.969 1 98.88 100 HIS A N 1
ATOM 746 C CA . HIS A 1 100 ? -2.227 2.562 -9.773 1 98.88 100 HIS A CA 1
ATOM 747 C C . HIS A 1 100 ? -3.373 2.205 -8.836 1 98.88 100 HIS A C 1
ATOM 749 O O . HIS A 1 100 ? -4.07 1.211 -9.055 1 98.88 100 HIS A O 1
ATOM 755 N N . ILE A 1 101 ? -3.566 3.008 -7.801 1 98.94 101 ILE A N 1
ATOM 756 C CA . ILE A 1 101 ? -4.582 2.713 -6.797 1 98.94 101 ILE A CA 1
ATOM 757 C C . ILE A 1 101 ? -5.562 3.879 -6.695 1 98.94 101 ILE A C 1
ATOM 759 O O . ILE A 1 101 ? -5.152 5.043 -6.688 1 98.94 101 ILE A O 1
ATOM 763 N N . ARG A 1 102 ? -6.797 3.537 -6.652 1 98.94 102 ARG A N 1
ATOM 764 C CA . ARG A 1 102 ? -7.855 4.504 -6.398 1 98.94 102 ARG A CA 1
ATOM 765 C C . ARG A 1 102 ? -8.633 4.148 -5.137 1 98.94 102 ARG A C 1
ATOM 767 O O . ARG A 1 102 ? -8.992 2.984 -4.93 1 98.94 102 ARG A O 1
ATOM 774 N N . TYR A 1 103 ? -8.82 5.176 -4.316 1 98.88 103 TYR A N 1
ATOM 775 C CA . TYR A 1 103 ? -9.641 5.051 -3.117 1 98.88 103 TYR A CA 1
ATOM 776 C C . TYR A 1 103 ? -10.969 5.789 -3.287 1 98.88 103 TYR A C 1
ATOM 778 O O . TYR A 1 103 ? -11 7.023 -3.299 1 98.88 103 TYR A O 1
ATOM 786 N N . LEU A 1 104 ? -12.016 5.035 -3.357 1 98.75 104 LEU A N 1
ATOM 787 C CA . LEU A 1 104 ? -13.25 5.57 -3.91 1 98.75 104 LEU A CA 1
ATOM 788 C C . LEU A 1 104 ? -14.289 5.781 -2.812 1 98.75 104 LEU A C 1
ATOM 790 O O . LEU A 1 104 ? -15.18 6.625 -2.947 1 98.75 104 LEU A O 1
ATOM 794 N N . ALA A 1 105 ? -14.234 5.012 -1.761 1 98.31 105 ALA A N 1
ATOM 795 C CA . ALA A 1 105 ? -15.148 5.117 -0.627 1 98.31 105 ALA A CA 1
ATOM 796 C C . ALA A 1 105 ? -14.523 4.527 0.637 1 98.31 105 ALA A C 1
ATOM 798 O O . ALA A 1 105 ? -13.727 3.592 0.566 1 98.31 105 ALA A O 1
ATOM 799 N N . PRO A 1 106 ? -14.906 5.09 1.804 1 98.06 106 PRO A N 1
ATOM 800 C CA . PRO A 1 106 ? -14.398 4.492 3.039 1 98.06 106 PRO A CA 1
ATOM 801 C C . PRO A 1 106 ? -14.922 3.08 3.275 1 98.06 106 PRO A C 1
ATOM 803 O O . PRO A 1 106 ? -16.047 2.758 2.871 1 98.06 106 PRO A O 1
ATOM 806 N N . VAL A 1 107 ? -14.133 2.219 3.881 1 98.81 107 VAL A N 1
ATOM 807 C CA . VAL A 1 107 ? -14.477 0.842 4.223 1 98.81 107 VAL A CA 1
ATOM 808 C C . VAL A 1 107 ? -14.625 0.708 5.738 1 98.81 107 VAL A C 1
ATOM 810 O O . VAL A 1 107 ? -13.633 0.802 6.477 1 98.81 107 VAL A O 1
ATOM 813 N N . TRP A 1 108 ? -15.82 0.413 6.25 1 98.44 108 TRP A N 1
ATOM 814 C CA . TRP A 1 108 ? -16.109 0.423 7.68 1 98.44 108 TRP A CA 1
ATOM 815 C C . TRP A 1 108 ? -16.281 -0.996 8.211 1 98.44 108 TRP A C 1
ATOM 817 O O . TRP A 1 108 ? -16.609 -1.19 9.383 1 98.44 108 TRP A O 1
ATOM 827 N N . GLN A 1 109 ? -16.172 -1.979 7.332 1 98.06 109 GLN A N 1
ATOM 828 C CA . GLN A 1 109 ? -16.312 -3.383 7.699 1 98.06 109 GLN A CA 1
ATOM 829 C C . GLN A 1 109 ? -15.078 -4.188 7.332 1 98.06 109 GLN A C 1
ATOM 831 O O . GLN A 1 109 ? -14.039 -3.613 6.996 1 98.06 109 GLN A O 1
ATOM 836 N N . ASP A 1 110 ? -15.195 -5.445 7.535 1 98.69 110 ASP A N 1
ATOM 837 C CA . ASP A 1 110 ? -14.102 -6.316 7.133 1 98.69 110 ASP A CA 1
ATOM 838 C C . ASP A 1 110 ? -13.789 -6.152 5.645 1 98.69 110 ASP A C 1
ATOM 840 O O . ASP A 1 110 ? -14.688 -5.898 4.84 1 98.69 110 ASP A O 1
ATOM 844 N N . ILE A 1 111 ? -12.562 -6.352 5.328 1 98.88 111 ILE A N 1
ATOM 845 C CA . ILE A 1 111 ? -12.031 -6.055 4.004 1 98.88 111 ILE A CA 1
ATOM 846 C C . ILE A 1 111 ? -12.094 -7.305 3.131 1 98.88 111 ILE A C 1
ATOM 848 O O . ILE A 1 111 ? -11.703 -8.391 3.561 1 98.88 111 ILE A O 1
ATOM 852 N N . VAL A 1 112 ? -12.625 -7.18 1.974 1 98.94 112 VAL A N 1
ATOM 853 C CA . VAL A 1 112 ? -12.68 -8.25 0.983 1 98.94 112 VAL A CA 1
ATOM 854 C C . VAL A 1 112 ? -12.07 -7.766 -0.334 1 98.94 112 VAL A C 1
ATOM 856 O O . VAL A 1 112 ? -12.562 -6.801 -0.929 1 98.94 112 VAL A O 1
ATOM 859 N N . ILE A 1 113 ? -11.031 -8.422 -0.812 1 98.94 113 ILE A N 1
ATOM 860 C CA . ILE A 1 113 ? -10.312 -8.047 -2.025 1 98.94 113 ILE A CA 1
ATOM 861 C C . ILE A 1 113 ? -10.508 -9.117 -3.094 1 98.94 113 ILE A C 1
ATOM 863 O O . ILE A 1 113 ? -10.32 -10.305 -2.828 1 98.94 113 ILE A O 1
ATOM 867 N N . HIS A 1 114 ? -10.883 -8.68 -4.262 1 98.81 114 HIS A N 1
ATOM 868 C CA . HIS A 1 114 ? -10.953 -9.531 -5.445 1 98.81 114 HIS A CA 1
ATOM 869 C C . HIS A 1 114 ? -9.859 -9.188 -6.445 1 98.81 114 HIS A C 1
ATOM 871 O O . HIS A 1 114 ? -9.805 -8.062 -6.945 1 98.81 114 HIS A O 1
ATOM 877 N N . ALA A 1 115 ? -8.992 -10.125 -6.75 1 98.62 115 ALA A N 1
ATOM 878 C CA . ALA A 1 115 ? -7.934 -9.922 -7.742 1 98.62 115 ALA A CA 1
ATOM 879 C C . ALA A 1 115 ? -8.164 -10.789 -8.977 1 98.62 115 ALA A C 1
ATOM 881 O O . ALA A 1 115 ? -8.5 -11.969 -8.852 1 98.62 115 ALA A O 1
ATOM 882 N N . PHE A 1 116 ? -8.008 -10.188 -10.117 1 97 116 PHE A N 1
ATOM 883 C CA . PHE A 1 116 ? -8.258 -10.891 -11.375 1 97 116 PHE A CA 1
ATOM 884 C C . PHE A 1 116 ? -7.492 -10.242 -12.516 1 97 116 PHE A C 1
ATOM 886 O O . PHE A 1 116 ? -6.941 -9.148 -12.367 1 97 116 PHE A O 1
ATOM 893 N N . SER A 1 117 ? -7.262 -10.984 -13.578 1 92.44 117 SER A N 1
ATOM 894 C CA . SER A 1 117 ? -6.648 -10.445 -14.781 1 92.44 117 SER A CA 1
ATOM 895 C C . SER A 1 117 ? -7.68 -10.234 -15.883 1 92.44 117 SER A C 1
ATOM 897 O O . SER A 1 117 ? -8.633 -11.016 -16.016 1 92.44 117 SER A O 1
ATOM 899 N N . ASP A 1 118 ? -7.43 -9.023 -16.484 1 78.12 118 ASP A N 1
ATOM 900 C CA . ASP A 1 118 ? -8.305 -8.781 -17.625 1 78.12 118 ASP A CA 1
ATOM 901 C C . ASP A 1 118 ? -7.777 -9.484 -18.875 1 78.12 118 ASP A C 1
ATOM 903 O O . ASP A 1 118 ? -8.383 -9.406 -19.938 1 78.12 118 ASP A O 1
ATOM 907 N N . ASP A 1 119 ? -6.684 -10.109 -18.625 1 77.94 119 ASP A N 1
ATOM 908 C CA . ASP A 1 119 ? -6.074 -10.727 -19.797 1 77.94 119 ASP A CA 1
ATOM 909 C C . ASP A 1 119 ? -6.961 -11.844 -20.344 1 77.94 119 ASP A C 1
ATOM 911 O O . ASP A 1 119 ? -7.504 -12.648 -19.578 1 77.94 119 ASP A O 1
ATOM 915 N N . GLU A 1 120 ? -7.09 -11.836 -21.625 1 72.88 120 GLU A N 1
ATOM 916 C CA . GLU A 1 120 ? -7.922 -12.812 -22.328 1 72.88 120 GLU A CA 1
ATOM 917 C C . GLU A 1 120 ? -7.254 -14.18 -22.359 1 72.88 120 GLU A C 1
ATOM 919 O O . GLU A 1 120 ? -7.93 -15.203 -22.5 1 72.88 120 GLU A O 1
ATOM 924 N N . ALA A 1 121 ? -5.965 -14.219 -22.25 1 76.56 121 ALA A N 1
ATOM 925 C CA . ALA A 1 121 ? -5.254 -15.492 -22.312 1 76.56 121 ALA A CA 1
ATOM 926 C C . ALA A 1 121 ? -4.469 -15.742 -21.031 1 76.56 121 ALA A C 1
ATOM 928 O O . ALA A 1 121 ? -3.264 -15.484 -20.969 1 76.56 121 ALA A O 1
ATOM 929 N N . PRO A 1 122 ? -5.113 -16.266 -20.047 1 73.25 122 PRO A N 1
ATOM 930 C CA . PRO A 1 122 ? -4.449 -16.438 -18.766 1 73.25 122 PRO A CA 1
ATOM 931 C C . PRO A 1 122 ? -3.275 -17.406 -18.828 1 73.25 122 PRO A C 1
ATOM 933 O O . PRO A 1 122 ? -2.332 -17.297 -18.031 1 73.25 122 PRO A O 1
ATOM 936 N N . GLU A 1 123 ? -3.34 -18.25 -19.812 1 84 123 GLU A N 1
ATOM 937 C CA . GLU A 1 123 ? -2.283 -19.25 -19.922 1 84 123 GLU A CA 1
ATOM 938 C C . GLU A 1 123 ? -1.014 -18.656 -20.516 1 84 123 GLU A C 1
ATOM 940 O O . GLU A 1 123 ? 0.07 -19.234 -20.406 1 84 123 GLU A O 1
ATOM 945 N N . ALA A 1 124 ? -1.229 -17.516 -21.141 1 90.38 124 ALA A N 1
ATOM 946 C CA . ALA A 1 124 ? -0.092 -16.891 -21.812 1 90.38 124 ALA A CA 1
ATOM 947 C C . ALA A 1 124 ? 0.992 -16.516 -20.797 1 90.38 124 ALA A C 1
ATOM 949 O O . ALA A 1 124 ? 2.186 -16.625 -21.094 1 90.38 124 ALA A O 1
ATOM 950 N N . PHE A 1 125 ? 0.647 -16.109 -19.703 1 93.94 125 PHE A N 1
ATOM 951 C CA . PHE A 1 125 ? 1.575 -15.711 -18.641 1 93.94 125 PHE A CA 1
ATOM 952 C C . PHE A 1 125 ? 2.447 -16.891 -18.219 1 93.94 125 PHE A C 1
ATOM 954 O O . PHE A 1 125 ? 3.676 -16.797 -18.266 1 93.94 125 PHE A O 1
ATOM 961 N N . ALA A 1 126 ? 1.772 -17.969 -17.922 1 92.88 126 ALA A N 1
ATOM 962 C CA . ALA A 1 126 ? 2.49 -19.172 -17.5 1 92.88 126 ALA A CA 1
ATOM 963 C C . ALA A 1 126 ? 3.348 -19.734 -18.625 1 92.88 126 ALA A C 1
ATOM 965 O O . ALA A 1 126 ? 4.48 -20.156 -18.406 1 92.88 126 ALA A O 1
ATOM 966 N N . ALA A 1 127 ? 2.818 -19.719 -19.797 1 93.31 127 ALA A N 1
ATOM 967 C CA . ALA A 1 127 ? 3.543 -20.219 -20.953 1 93.31 127 ALA A CA 1
ATOM 968 C C . ALA A 1 127 ? 4.801 -19.406 -21.219 1 93.31 127 ALA A C 1
ATOM 970 O O . ALA A 1 127 ? 5.867 -19.969 -21.5 1 93.31 127 ALA A O 1
ATOM 971 N N . ALA A 1 128 ? 4.652 -18.078 -21.125 1 94.31 128 ALA A N 1
ATOM 972 C CA . ALA A 1 128 ? 5.797 -17.203 -21.344 1 94.31 128 ALA A CA 1
ATOM 973 C C . ALA A 1 128 ? 6.871 -17.422 -20.281 1 94.31 128 ALA A C 1
ATOM 975 O O . ALA A 1 128 ? 8.062 -17.438 -20.594 1 94.31 128 ALA A O 1
ATOM 976 N N . TYR A 1 129 ? 6.457 -17.625 -19.141 1 94.94 129 TYR A N 1
ATOM 977 C CA . TYR A 1 129 ? 7.395 -17.891 -18.062 1 94.94 129 TYR A CA 1
ATOM 978 C C . TYR A 1 129 ? 8.164 -19.188 -18.312 1 94.94 129 TYR A C 1
ATOM 980 O O . TYR A 1 129 ? 9.375 -19.25 -18.109 1 94.94 129 TYR A O 1
ATOM 988 N N . LEU A 1 130 ? 7.434 -20.188 -18.703 1 91.69 130 LEU A N 1
ATOM 989 C CA . LEU A 1 130 ? 8.062 -21.469 -18.969 1 91.69 130 LEU A CA 1
ATOM 990 C C . LEU A 1 130 ? 9.055 -21.359 -20.125 1 91.69 130 LEU A C 1
ATOM 992 O O . LEU A 1 130 ? 10.141 -21.938 -20.078 1 91.69 130 LEU A O 1
ATOM 996 N N . ASP A 1 131 ? 8.719 -20.609 -21.094 1 93.5 131 ASP A N 1
ATOM 997 C CA . ASP A 1 131 ? 9.516 -20.5 -22.312 1 93.5 131 ASP A CA 1
ATOM 998 C C . ASP A 1 131 ? 10.742 -19.609 -22.094 1 93.5 131 ASP A C 1
ATOM 1000 O O . ASP A 1 131 ? 11.852 -19.984 -22.469 1 93.5 131 ASP A O 1
ATOM 1004 N N . ARG A 1 132 ? 10.555 -18.453 -21.391 1 94.38 132 ARG A N 1
ATOM 1005 C CA . ARG A 1 132 ? 11.586 -17.422 -21.375 1 94.38 132 ARG A CA 1
ATOM 1006 C C . ARG A 1 132 ? 12.188 -17.25 -19.984 1 94.38 132 ARG A C 1
ATOM 1008 O O . ARG A 1 132 ? 13.172 -16.531 -19.812 1 94.38 132 ARG A O 1
ATOM 1015 N N . GLY A 1 133 ? 11.641 -17.812 -19.062 1 94.62 133 GLY A N 1
ATOM 1016 C CA . GLY A 1 133 ? 12.102 -17.641 -17.703 1 94.62 133 GLY A CA 1
ATOM 1017 C C . GLY A 1 133 ? 11.703 -16.297 -17.109 1 94.62 133 GLY A C 1
ATOM 1018 O O . GLY A 1 133 ? 12.242 -15.875 -16.094 1 94.62 133 GLY A O 1
ATOM 1019 N N . ARG A 1 134 ? 10.836 -15.594 -17.875 1 96.38 134 ARG A N 1
ATOM 1020 C CA . ARG A 1 134 ? 10.344 -14.281 -17.469 1 96.38 134 ARG A CA 1
ATOM 1021 C C . ARG A 1 134 ? 9 -13.977 -18.125 1 96.38 134 ARG A C 1
ATOM 1023 O O . ARG A 1 134 ? 8.797 -14.266 -19.297 1 96.38 134 ARG A O 1
ATOM 1030 N N . ALA A 1 135 ? 8.102 -13.484 -17.375 1 95.75 135 ALA A N 1
ATOM 1031 C CA . ALA A 1 135 ? 6.801 -13.102 -17.906 1 95.75 135 ALA A CA 1
ATOM 1032 C C . ALA A 1 135 ? 6.172 -11.984 -17.078 1 95.75 135 ALA A C 1
ATOM 1034 O O . ALA A 1 135 ? 6.355 -11.93 -15.867 1 95.75 135 ALA A O 1
ATOM 1035 N N . ARG A 1 136 ? 5.43 -11.164 -17.797 1 95.88 136 ARG A N 1
ATOM 1036 C CA . ARG A 1 136 ? 4.703 -10.086 -17.141 1 95.88 136 ARG A CA 1
ATOM 1037 C C . ARG A 1 136 ? 3.197 -10.273 -17.266 1 95.88 136 ARG A C 1
ATOM 1039 O O . ARG A 1 136 ? 2.727 -10.883 -18.234 1 95.88 136 ARG A O 1
ATOM 1046 N N . THR A 1 137 ? 2.516 -9.82 -16.281 1 95.75 137 THR A N 1
ATOM 1047 C CA . THR A 1 137 ? 1.058 -9.852 -16.328 1 95.75 137 THR A CA 1
ATOM 1048 C C . THR A 1 137 ? 0.467 -8.602 -15.68 1 95.75 137 THR A C 1
ATOM 1050 O O . THR A 1 137 ? 1.108 -7.973 -14.836 1 95.75 137 THR A O 1
ATOM 1053 N N . HIS A 1 138 ? -0.724 -8.25 -16.172 1 97 138 HIS A N 1
ATOM 1054 C CA . HIS A 1 138 ? -1.509 -7.184 -15.562 1 97 138 HIS A CA 1
ATOM 1055 C C . HIS A 1 138 ? -2.619 -7.746 -14.68 1 97 138 HIS A C 1
ATOM 1057 O O . HIS A 1 138 ? -3.342 -8.656 -15.094 1 97 138 HIS A O 1
ATOM 1063 N N . VAL A 1 139 ? -2.701 -7.23 -13.477 1 97.56 139 VAL A N 1
ATOM 1064 C CA . VAL A 1 139 ? -3.703 -7.699 -12.531 1 97.56 139 VAL A CA 1
ATOM 1065 C C . VAL A 1 139 ? -4.516 -6.52 -12 1 97.56 139 VAL A C 1
ATOM 1067 O O . VAL A 1 139 ? -3.957 -5.461 -11.695 1 97.56 139 VAL A O 1
ATOM 1070 N N . GLN A 1 140 ? -5.816 -6.762 -11.969 1 98.5 140 GLN A N 1
ATOM 1071 C CA . GLN A 1 140 ? -6.719 -5.859 -11.258 1 98.5 140 GLN A CA 1
ATOM 1072 C C . GLN A 1 140 ? -7.09 -6.418 -9.891 1 98.5 140 GLN A C 1
ATOM 1074 O O . GLN A 1 140 ? -7.273 -7.625 -9.734 1 98.5 140 GLN A O 1
ATOM 1079 N N . ALA A 1 141 ? -7.172 -5.562 -8.883 1 98.81 141 ALA A N 1
ATOM 1080 C CA . ALA A 1 141 ? -7.703 -5.922 -7.57 1 98.81 141 ALA A CA 1
ATOM 1081 C C . ALA A 1 141 ? -8.695 -4.875 -7.074 1 98.81 141 ALA A C 1
ATOM 1083 O O . ALA A 1 141 ? -8.484 -3.674 -7.258 1 98.81 141 ALA A O 1
ATOM 1084 N N . GLU A 1 142 ? -9.773 -5.371 -6.473 1 98.88 142 GLU A N 1
ATOM 1085 C CA . GLU A 1 142 ? -10.828 -4.48 -5.996 1 98.88 142 GLU A CA 1
ATOM 1086 C C . GLU A 1 142 ? -11.234 -4.824 -4.57 1 98.88 142 GLU A C 1
ATOM 1088 O O . GLU A 1 142 ? -11.461 -5.992 -4.246 1 98.88 142 GLU A O 1
ATOM 1093 N N . CYS A 1 143 ? -11.266 -3.816 -3.734 1 98.94 143 CYS A N 1
ATOM 1094 C CA . CYS A 1 143 ? -11.977 -3.943 -2.469 1 98.94 143 CYS A CA 1
ATOM 1095 C C . CYS A 1 143 ? -13.469 -3.682 -2.654 1 98.94 143 CYS A C 1
ATOM 1097 O O . CYS A 1 143 ? -13.875 -2.568 -2.996 1 98.94 143 CYS A O 1
ATOM 1099 N N . ARG A 1 144 ? -14.289 -4.668 -2.373 1 98.75 144 ARG A N 1
ATOM 1100 C CA . ARG A 1 144 ? -15.727 -4.543 -2.596 1 98.75 144 ARG A CA 1
ATOM 1101 C C . ARG A 1 144 ? -16.484 -4.523 -1.273 1 98.75 144 ARG A C 1
ATOM 1103 O O . ARG A 1 144 ? -16.219 -5.336 -0.385 1 98.75 144 ARG A O 1
ATOM 1110 N N . LEU A 1 145 ? -17.406 -3.613 -1.2 1 98.38 145 LEU A N 1
ATOM 1111 C CA . LEU A 1 145 ? -18.328 -3.568 -0.07 1 98.38 145 LEU A CA 1
ATOM 1112 C C . LEU A 1 145 ? -19.438 -4.605 -0.228 1 98.38 145 LEU A C 1
ATOM 1114 O O . LEU A 1 145 ? -19.516 -5.27 -1.263 1 98.38 145 LEU A O 1
ATOM 1118 N N . VAL A 1 146 ? -20.25 -4.75 0.806 1 96 146 VAL A N 1
ATOM 1119 C CA . VAL A 1 146 ? -21.281 -5.77 0.861 1 96 146 VAL A CA 1
ATOM 1120 C C . VAL A 1 146 ? -22.281 -5.551 -0.276 1 96 146 VAL A C 1
ATOM 1122 O O . VAL A 1 146 ? -22.797 -6.516 -0.848 1 96 146 VAL A O 1
ATOM 1125 N N . ASP A 1 147 ? -22.484 -4.328 -0.679 1 96.5 147 ASP A N 1
ATOM 1126 C CA . ASP A 1 147 ? -23.469 -4.031 -1.703 1 96.5 147 ASP A CA 1
ATOM 1127 C C . ASP A 1 147 ? -22.875 -4.125 -3.102 1 96.5 147 ASP A C 1
ATOM 1129 O O . ASP A 1 147 ? -23.547 -3.828 -4.094 1 96.5 147 ASP A O 1
ATOM 1133 N N . GLY A 1 148 ? -21.672 -4.449 -3.168 1 95.81 148 GLY A N 1
ATOM 1134 C CA . GLY A 1 148 ? -21.031 -4.645 -4.457 1 95.81 148 GLY A CA 1
ATOM 1135 C C . GLY A 1 148 ? -20.234 -3.434 -4.918 1 95.81 148 GLY A C 1
ATOM 1136 O O . GLY A 1 148 ? -19.484 -3.51 -5.891 1 95.81 148 GLY A O 1
ATOM 1137 N N . THR A 1 149 ? -20.359 -2.336 -4.184 1 97.88 149 THR A N 1
ATOM 1138 C CA . THR A 1 149 ? -19.625 -1.123 -4.527 1 97.88 149 THR A CA 1
ATOM 1139 C C . THR A 1 149 ? -18.109 -1.342 -4.391 1 97.88 149 THR A C 1
ATOM 1141 O O . THR A 1 149 ? -17.656 -1.956 -3.426 1 97.88 149 THR A O 1
ATOM 1144 N N . VAL A 1 150 ? -17.375 -0.912 -5.43 1 98.81 150 VAL A N 1
ATOM 1145 C CA . VAL A 1 150 ? -15.914 -0.927 -5.336 1 98.81 150 VAL A CA 1
ATOM 1146 C C . VAL A 1 150 ? -15.438 0.267 -4.512 1 98.81 150 VAL A C 1
ATOM 1148 O O . VAL A 1 150 ? -15.602 1.418 -4.922 1 98.81 150 VAL A O 1
ATOM 1151 N N . ALA A 1 151 ? -14.812 -0.013 -3.398 1 98.88 151 ALA A N 1
ATOM 1152 C CA . ALA A 1 151 ? -14.367 1.046 -2.498 1 98.88 151 ALA A CA 1
ATOM 1153 C C . ALA A 1 151 ? -12.922 1.444 -2.793 1 98.88 151 ALA A C 1
ATOM 1155 O O . ALA A 1 151 ? -12.492 2.551 -2.457 1 98.88 151 ALA A O 1
ATOM 1156 N N . ALA A 1 152 ? -12.156 0.575 -3.303 1 98.94 152 ALA A N 1
ATOM 1157 C CA . ALA A 1 152 ? -10.789 0.828 -3.752 1 98.94 152 ALA A CA 1
ATOM 1158 C C . ALA A 1 152 ? -10.398 -0.121 -4.883 1 98.94 152 ALA A C 1
ATOM 1160 O O . ALA A 1 152 ? -10.891 -1.246 -4.957 1 98.94 152 ALA A O 1
ATOM 1161 N N . SER A 1 153 ? -9.547 0.332 -5.727 1 98.94 153 SER A N 1
ATOM 1162 C CA . SER A 1 153 ? -9.094 -0.504 -6.836 1 98.94 153 SER A CA 1
ATOM 1163 C C . SER A 1 153 ? -7.594 -0.346 -7.07 1 98.94 153 SER A C 1
ATOM 1165 O O . SER A 1 153 ? -7.031 0.721 -6.816 1 98.94 153 SER A O 1
ATOM 1167 N N . LEU A 1 154 ? -6.965 -1.384 -7.527 1 98.88 154 LEU A N 1
ATOM 1168 C CA . LEU A 1 154 ? -5.566 -1.44 -7.938 1 98.88 154 LEU A CA 1
ATOM 1169 C C . LEU A 1 154 ? -5.434 -2.02 -9.344 1 98.88 154 LEU A C 1
ATOM 1171 O O . LEU A 1 154 ? -6.074 -3.02 -9.672 1 98.88 154 LEU A O 1
ATOM 1175 N N . SER A 1 155 ? -4.77 -1.339 -10.172 1 98.81 155 SER A N 1
ATOM 1176 C CA . SER A 1 155 ? -4.242 -1.851 -11.43 1 98.81 155 SER A CA 1
ATOM 1177 C C . SER A 1 155 ? -2.723 -1.976 -11.383 1 98.81 155 SER A C 1
ATOM 1179 O O . SER A 1 155 ? -2.02 -0.981 -11.195 1 98.81 155 SER A O 1
ATOM 1181 N N . ALA A 1 156 ? -2.223 -3.189 -11.555 1 98.62 156 ALA A N 1
ATOM 1182 C CA . ALA A 1 156 ? -0.798 -3.387 -11.305 1 98.62 156 ALA A CA 1
ATOM 1183 C C . ALA A 1 156 ? -0.182 -4.328 -12.336 1 98.62 156 ALA A C 1
ATOM 1185 O O . ALA A 1 156 ? -0.88 -5.156 -12.922 1 98.62 156 ALA A O 1
ATOM 1186 N N . ARG A 1 157 ? 1.045 -4.113 -12.531 1 98.19 157 ARG A N 1
ATOM 1187 C CA . ARG A 1 157 ? 1.849 -5.051 -13.305 1 98.19 157 ARG A CA 1
ATOM 1188 C C . ARG A 1 157 ? 2.752 -5.879 -12.398 1 98.19 157 ARG A C 1
ATOM 1190 O O . ARG A 1 157 ? 3.363 -5.344 -11.469 1 98.19 157 ARG A O 1
ATOM 1197 N N . PHE A 1 158 ? 2.73 -7.172 -12.648 1 97.5 158 PHE A N 1
ATOM 1198 C CA . PHE A 1 158 ? 3.611 -8.102 -11.953 1 97.5 158 PHE A CA 1
ATOM 1199 C C . PHE A 1 158 ? 4.551 -8.797 -12.93 1 97.5 158 PHE A C 1
ATOM 1201 O O . PHE A 1 158 ? 4.211 -8.969 -14.109 1 97.5 158 PHE A O 1
ATOM 1208 N N . VAL A 1 159 ? 5.715 -9.18 -12.422 1 97.38 159 VAL A N 1
ATOM 1209 C CA . VAL A 1 159 ? 6.676 -9.93 -13.227 1 97.38 159 VAL A CA 1
ATOM 1210 C C . VAL A 1 159 ? 7.09 -11.203 -12.492 1 97.38 159 VAL A C 1
ATOM 1212 O O . VAL A 1 159 ? 7.293 -11.18 -11.273 1 97.38 159 VAL A O 1
ATOM 1215 N N . ALA A 1 160 ? 7.086 -12.289 -13.188 1 96.88 160 ALA A N 1
ATOM 1216 C CA . ALA A 1 160 ? 7.656 -13.547 -12.711 1 96.88 160 ALA A CA 1
ATOM 1217 C C . ALA A 1 160 ? 9.031 -13.797 -13.328 1 96.88 160 ALA A C 1
ATOM 1219 O O . ALA A 1 160 ? 9.203 -13.656 -14.539 1 96.88 160 ALA A O 1
ATOM 1220 N N . ILE A 1 161 ? 9.961 -14.188 -12.469 1 97.06 161 ILE A N 1
ATOM 1221 C CA . ILE A 1 161 ? 11.32 -14.43 -12.945 1 97.06 161 ILE A CA 1
ATOM 1222 C C . ILE A 1 161 ? 11.82 -15.773 -12.414 1 97.06 161 ILE A C 1
ATOM 1224 O O . ILE A 1 161 ? 11.602 -16.109 -11.25 1 97.06 161 ILE A O 1
ATOM 1228 N N . ASP A 1 162 ? 12.422 -16.531 -13.258 1 95.5 162 ASP A N 1
ATOM 1229 C CA . ASP A 1 162 ? 13.188 -17.719 -12.867 1 95.5 162 ASP A CA 1
ATOM 1230 C C . ASP A 1 162 ? 14.617 -17.344 -12.484 1 95.5 162 ASP A C 1
ATOM 1232 O O . ASP A 1 162 ? 15.43 -17.031 -13.359 1 95.5 162 ASP A O 1
ATOM 1236 N N . PRO A 1 163 ? 14.914 -17.344 -11.242 1 92.38 163 PRO A N 1
ATOM 1237 C CA . PRO A 1 163 ? 16.234 -16.891 -10.82 1 92.38 163 PRO A CA 1
ATOM 1238 C C . PRO A 1 163 ? 17.375 -17.734 -11.398 1 92.38 163 PRO A C 1
ATOM 1240 O O . PRO A 1 163 ? 18.531 -17.312 -11.383 1 92.38 163 PRO A O 1
ATOM 1243 N N . LYS A 1 164 ? 17.078 -18.812 -11.898 1 91.44 164 LYS A N 1
ATOM 1244 C CA . LYS A 1 164 ? 18.094 -19.703 -12.469 1 91.44 164 LYS A CA 1
ATOM 1245 C C . LYS A 1 164 ? 18.328 -19.406 -13.945 1 91.44 164 LYS A C 1
ATOM 1247 O O . LYS A 1 164 ? 19.219 -19.984 -14.57 1 91.44 164 LYS A O 1
ATOM 1252 N N . ARG A 1 165 ? 17.531 -18.609 -14.5 1 87 165 ARG A N 1
ATOM 1253 C CA . ARG A 1 165 ? 17.672 -18.219 -15.898 1 87 165 ARG A CA 1
ATOM 1254 C C . ARG A 1 165 ? 17.906 -16.719 -16.031 1 87 165 ARG A C 1
ATOM 1256 O O . ARG A 1 165 ? 16.969 -15.938 -16.109 1 87 165 ARG A O 1
ATOM 1263 N N . PRO A 1 166 ? 19.172 -16.297 -15.922 1 69.38 166 PRO A N 1
ATOM 1264 C CA . PRO A 1 166 ? 19.469 -14.859 -15.859 1 69.38 166 PRO A CA 1
ATOM 1265 C C . PRO A 1 166 ? 18.953 -14.094 -17.062 1 69.38 166 PRO A C 1
ATOM 1267 O O . PRO A 1 166 ? 18.75 -14.672 -18.141 1 69.38 166 PRO A O 1
ATOM 1270 N N . ARG A 1 167 ? 18.391 -12.711 -16.844 1 65.38 167 ARG A N 1
ATOM 1271 C CA . ARG A 1 167 ? 17.859 -11.758 -17.812 1 65.38 167 ARG A CA 1
ATOM 1272 C C . ARG A 1 167 ? 18.797 -11.609 -19 1 65.38 167 ARG A C 1
ATOM 1274 O O . ARG A 1 167 ? 20.016 -11.5 -18.828 1 65.38 167 ARG A O 1
ATOM 1281 N N . PRO A 1 168 ? 18.109 -11.852 -20.109 1 57.44 168 PRO A N 1
ATOM 1282 C CA . PRO A 1 168 ? 19.031 -11.508 -21.188 1 57.44 168 PRO A CA 1
ATOM 1283 C C . PRO A 1 168 ? 19.578 -10.094 -21.078 1 57.44 168 PRO A C 1
ATOM 1285 O O . PRO A 1 168 ? 18.906 -9.203 -20.547 1 57.44 168 PRO A O 1
ATOM 1288 N N . ALA A 1 169 ? 20.891 -9.984 -20.875 1 50.09 169 ALA A N 1
ATOM 1289 C CA . ALA A 1 169 ? 21.516 -8.664 -20.891 1 50.09 169 ALA A CA 1
ATOM 1290 C C . ALA A 1 169 ? 20.828 -7.738 -21.891 1 50.09 169 ALA A C 1
ATOM 1292 O O . ALA A 1 169 ? 20.656 -8.094 -23.047 1 50.09 169 ALA A O 1
ATOM 1293 N N . SER A 1 170 ? 19.75 -6.902 -21.328 1 42.97 170 SER A N 1
ATOM 1294 C CA . SER A 1 170 ? 19.312 -5.941 -22.344 1 42.97 170 SER A CA 1
ATOM 1295 C C . SER A 1 170 ? 20.422 -4.934 -22.656 1 42.97 170 SER A C 1
ATOM 1297 O O . SER A 1 170 ? 21.219 -4.59 -21.781 1 42.97 170 SER A O 1
ATOM 1299 N N . MET B 1 1 ? -12.125 59.5 29.406 1 30.2 1 MET B N 1
ATOM 1300 C CA . MET B 1 1 ? -11.078 58.844 28.625 1 30.2 1 MET B CA 1
ATOM 1301 C C . MET B 1 1 ? -11.258 57.312 28.672 1 30.2 1 MET B C 1
ATOM 1303 O O . MET B 1 1 ? -11.133 56.719 29.734 1 30.2 1 MET B O 1
ATOM 1307 N N . LEU B 1 2 ? -12.195 56.688 27.969 1 37.66 2 LEU B N 1
ATOM 1308 C CA . LEU B 1 2 ? -12.68 55.312 28 1 37.66 2 LEU B CA 1
ATOM 1309 C C . LEU B 1 2 ? -11.578 54.344 27.609 1 37.66 2 LEU B C 1
ATOM 1311 O O . LEU B 1 2 ? -11.062 54.406 26.484 1 37.66 2 LEU B O 1
ATOM 1315 N N . ARG B 1 3 ? -10.688 53.938 28.594 1 37.78 3 ARG B N 1
ATOM 1316 C CA . ARG B 1 3 ? -9.656 52.938 28.391 1 37.78 3 ARG B CA 1
ATOM 1317 C C . ARG B 1 3 ? -10.242 51.656 27.828 1 37.78 3 ARG B C 1
ATOM 1319 O O . ARG B 1 3 ? -11.023 50.969 28.5 1 37.78 3 ARG B O 1
ATOM 1326 N N . ARG B 1 4 ? -10.602 51.594 26.547 1 39.31 4 ARG B N 1
ATOM 1327 C CA . ARG B 1 4 ? -11.016 50.344 25.906 1 39.31 4 ARG B CA 1
ATOM 1328 C C . ARG B 1 4 ? -10.016 49.219 26.203 1 39.31 4 ARG B C 1
ATOM 1330 O O . ARG B 1 4 ? -8.844 49.344 25.844 1 39.31 4 ARG B O 1
ATOM 1337 N N . THR B 1 5 ? -10.07 48.438 27.266 1 38.47 5 THR B N 1
ATOM 1338 C CA . THR B 1 5 ? -9.32 47.219 27.547 1 38.47 5 THR B CA 1
ATOM 1339 C C . THR B 1 5 ? -9.352 46.281 26.344 1 38.47 5 THR B C 1
ATOM 1341 O O . THR B 1 5 ? -10.414 45.781 25.953 1 38.47 5 THR B O 1
ATOM 1344 N N . VAL B 1 6 ? -8.562 46.5 25.312 1 36.03 6 VAL B N 1
ATOM 1345 C CA . VAL B 1 6 ? -8.391 45.5 24.266 1 36.03 6 VAL B CA 1
ATOM 1346 C C . VAL B 1 6 ? -8.172 44.125 24.875 1 36.03 6 VAL B C 1
ATOM 1348 O O . VAL B 1 6 ? -7.25 43.938 25.672 1 36.03 6 VAL B O 1
ATOM 1351 N N . ALA B 1 7 ? -9.172 43.406 25.25 1 40.22 7 ALA B N 1
ATOM 1352 C CA . ALA B 1 7 ? -9.055 41.969 25.578 1 40.22 7 ALA B CA 1
ATOM 1353 C C . ALA B 1 7 ? -7.957 41.312 24.766 1 40.22 7 ALA B C 1
ATOM 1355 O O . ALA B 1 7 ? -7.883 41.5 23.547 1 40.22 7 ALA B O 1
ATOM 1356 N N . ALA B 1 8 ? -6.773 41.281 25.25 1 38.56 8 ALA B N 1
ATOM 1357 C CA . ALA B 1 8 ? -5.723 40.375 24.781 1 38.56 8 ALA B CA 1
ATOM 1358 C C . ALA B 1 8 ? -6.309 39.062 24.266 1 38.56 8 ALA B C 1
ATOM 1360 O O . ALA B 1 8 ? -7.047 38.375 24.984 1 38.56 8 ALA B O 1
ATOM 1361 N N . PHE B 1 9 ? -6.793 38.969 23.016 1 33.56 9 PHE B N 1
ATOM 1362 C CA . PHE B 1 9 ? -7.008 37.656 22.422 1 33.56 9 PHE B CA 1
ATOM 1363 C C . PHE B 1 9 ? -5.938 36.656 22.875 1 33.56 9 PHE B C 1
ATOM 1365 O O . PHE B 1 9 ? -4.746 36.875 22.656 1 33.56 9 PHE B O 1
ATOM 1372 N N . ASP B 1 10 ? -5.949 36.188 24.062 1 34.56 10 ASP B N 1
ATOM 1373 C CA . ASP B 1 10 ? -5.148 35 24.438 1 34.56 10 ASP B CA 1
ATOM 1374 C C . ASP B 1 10 ? -4.895 34.125 23.219 1 34.56 10 ASP B C 1
ATOM 1376 O O . ASP B 1 10 ? -5.836 33.625 22.609 1 34.56 10 ASP B O 1
ATOM 1380 N N . ASN B 1 11 ? -3.975 34.438 22.312 1 37.09 11 ASN B N 1
ATOM 1381 C CA . ASN B 1 11 ? -3.441 33.625 21.219 1 37.09 11 ASN B CA 1
ATOM 1382 C C . ASN B 1 11 ? -3.354 32.156 21.625 1 37.09 11 ASN B C 1
ATOM 1384 O O . ASN B 1 11 ? -2.385 31.734 22.25 1 37.09 11 ASN B O 1
ATOM 1388 N N . TRP B 1 12 ? -4.199 31.375 22.25 1 38.41 12 TRP B N 1
ATOM 1389 C CA . TRP B 1 12 ? -4.246 29.922 22.328 1 38.41 12 TRP B CA 1
ATOM 1390 C C . TRP B 1 12 ? -3.586 29.281 21.109 1 38.41 12 TRP B C 1
ATOM 1392 O O . TRP B 1 12 ? -4.23 29.094 20.062 1 38.41 12 TRP B O 1
ATOM 1402 N N . THR B 1 13 ? -2.482 29.766 20.578 1 41.69 13 THR B N 1
ATOM 1403 C CA . THR B 1 13 ? -1.674 29.188 19.516 1 41.69 13 THR B CA 1
ATOM 1404 C C . THR B 1 13 ? -1.493 27.688 19.75 1 41.69 13 THR B C 1
ATOM 1406 O O . THR B 1 13 ? -0.847 27.266 20.703 1 41.69 13 THR B O 1
ATOM 1409 N N . VAL B 1 14 ? -2.498 26.844 19.641 1 46.62 14 VAL B N 1
ATOM 1410 C CA . VAL B 1 14 ? -2.217 25.422 19.594 1 46.62 14 VAL B CA 1
ATOM 1411 C C . VAL B 1 14 ? -0.86 25.188 18.938 1 46.62 14 VAL B C 1
ATOM 1413 O O . VAL B 1 14 ? -0.584 25.719 17.859 1 46.62 14 VAL B O 1
ATOM 1416 N N . ALA B 1 15 ? 0.149 24.969 19.812 1 56.47 15 ALA B N 1
ATOM 1417 C CA . ALA B 1 15 ? 1.476 24.656 19.297 1 56.47 15 ALA B CA 1
ATOM 1418 C C . ALA B 1 15 ? 1.386 23.656 18.141 1 56.47 15 ALA B C 1
ATOM 1420 O O . ALA B 1 15 ? 0.511 22.781 18.141 1 56.47 15 ALA B O 1
ATOM 1421 N N . PRO B 1 16 ? 2.055 24 17.078 1 66.25 16 PRO B N 1
ATOM 1422 C CA . PRO B 1 16 ? 2.084 23.047 15.969 1 66.25 16 PRO B CA 1
ATOM 1423 C C . PRO B 1 16 ? 2.398 21.625 16.422 1 66.25 16 PRO B C 1
ATOM 1425 O O . PRO B 1 16 ? 3.105 21.438 17.422 1 66.25 16 PRO B O 1
ATOM 1428 N N . MET B 1 17 ? 1.578 20.688 16.016 1 76.62 17 MET B N 1
ATOM 1429 C CA . MET B 1 17 ? 1.799 19.281 16.297 1 76.62 17 MET B CA 1
ATOM 1430 C C . MET B 1 17 ? 3.271 18.922 16.141 1 76.62 17 MET B C 1
ATOM 1432 O O . MET B 1 17 ? 3.875 19.172 15.102 1 76.62 17 MET B O 1
ATOM 1436 N N . THR B 1 18 ? 3.885 18.453 17.281 1 84.69 18 THR B N 1
ATOM 1437 C CA . THR B 1 18 ? 5.27 18 17.219 1 84.69 18 THR B CA 1
ATOM 1438 C C . THR B 1 18 ? 5.367 16.641 16.547 1 84.69 18 THR B C 1
ATOM 1440 O O . THR B 1 18 ? 4.363 15.938 16.406 1 84.69 18 THR B O 1
ATOM 1443 N N . LEU B 1 19 ? 6.57 16.281 16.141 1 92 19 LEU B N 1
ATOM 1444 C CA . LEU B 1 19 ? 6.793 14.961 15.555 1 92 19 LEU B CA 1
ATOM 1445 C C . LEU B 1 19 ? 6.465 13.859 16.547 1 92 19 LEU B C 1
ATOM 1447 O O . LEU B 1 19 ? 5.922 12.82 16.188 1 92 19 LEU B O 1
ATOM 1451 N N . ASP B 1 20 ? 6.773 14.125 17.797 1 92 20 ASP B N 1
ATOM 1452 C CA . ASP B 1 20 ? 6.496 13.133 18.828 1 92 20 ASP B CA 1
ATOM 1453 C C . ASP B 1 20 ? 4.992 12.922 19 1 92 20 ASP B C 1
ATOM 1455 O O . ASP B 1 20 ? 4.535 11.789 19.188 1 92 20 ASP B O 1
ATOM 1459 N N . GLU B 1 21 ? 4.297 13.945 18.984 1 90.62 21 GLU B N 1
ATOM 1460 C CA . GLU B 1 21 ? 2.842 13.852 19.078 1 90.62 21 GLU B CA 1
ATOM 1461 C C . GLU B 1 21 ? 2.25 13.117 17.891 1 90.62 21 GLU B C 1
ATOM 1463 O O . GLU B 1 21 ? 1.359 12.281 18.031 1 90.62 21 GLU B O 1
ATOM 1468 N N . LEU B 1 22 ? 2.748 13.508 16.719 1 93.88 22 LEU B N 1
ATOM 1469 C CA . LEU B 1 22 ? 2.289 12.828 15.516 1 93.88 22 LEU B CA 1
ATOM 1470 C C . LEU B 1 22 ? 2.582 11.328 15.594 1 93.88 22 LEU B C 1
ATOM 1472 O O . LEU B 1 22 ? 1.721 10.508 15.273 1 93.88 22 LEU B O 1
ATOM 1476 N N . LYS B 1 23 ? 3.75 10.977 16 1 95.19 23 LYS B N 1
ATOM 1477 C CA . LYS B 1 23 ? 4.125 9.578 16.141 1 95.19 23 LYS B CA 1
ATOM 1478 C C . LYS B 1 23 ? 3.189 8.844 17.094 1 95.19 23 LYS B C 1
ATOM 1480 O O . LYS B 1 23 ? 2.717 7.746 16.797 1 95.19 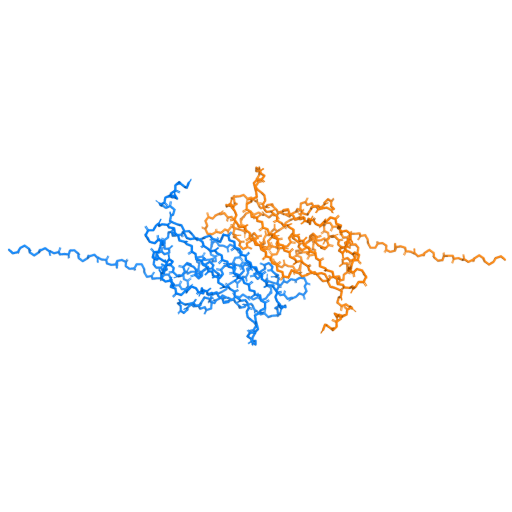23 LYS B O 1
ATOM 1485 N N . SER B 1 24 ? 2.979 9.461 18.203 1 93.88 24 SER B N 1
ATOM 1486 C CA . SER B 1 24 ? 2.09 8.859 19.203 1 93.88 24 SER B CA 1
ATOM 1487 C C . SER B 1 24 ? 0.696 8.633 18.625 1 93.88 24 SER B C 1
ATOM 1489 O O . SER B 1 24 ? 0.101 7.57 18.828 1 93.88 24 SER B O 1
ATOM 1491 N N . HIS B 1 25 ? 0.213 9.602 17.891 1 91.56 25 HIS B N 1
ATOM 1492 C CA . HIS B 1 25 ? -1.09 9.492 17.25 1 91.56 25 HIS B CA 1
ATOM 1493 C C . HIS B 1 25 ? -1.105 8.352 16.234 1 91.56 25 HIS B C 1
ATOM 1495 O O . HIS B 1 25 ? -2.023 7.531 16.219 1 91.56 25 HIS B O 1
ATOM 1501 N N . LEU B 1 26 ? -0.142 8.297 15.414 1 93.44 26 LEU B N 1
ATOM 1502 C CA . LEU B 1 26 ? -0.033 7.27 14.383 1 93.44 26 LEU B CA 1
ATOM 1503 C C . LEU B 1 26 ? -0.015 5.879 15.008 1 93.44 26 LEU B C 1
ATOM 1505 O O . LEU B 1 26 ? -0.756 4.992 14.578 1 93.44 26 LEU B O 1
ATOM 1509 N N . LEU B 1 27 ? 0.812 5.715 16 1 95.75 27 LEU B N 1
ATOM 1510 C CA . LEU B 1 27 ? 1.002 4.398 16.594 1 95.75 27 LEU B CA 1
ATOM 1511 C C . LEU B 1 27 ? -0.218 3.994 17.422 1 95.75 27 LEU B C 1
ATOM 1513 O O . LEU B 1 27 ? -0.53 2.807 17.531 1 95.75 27 LEU B O 1
ATOM 1517 N N . ALA B 1 28 ? -0.943 4.93 17.891 1 95.69 28 ALA B N 1
ATOM 1518 C CA . ALA B 1 28 ? -2.139 4.645 18.672 1 95.69 28 ALA B CA 1
ATOM 1519 C C . ALA B 1 28 ? -3.324 4.309 17.781 1 95.69 28 ALA B C 1
ATOM 1521 O O . ALA B 1 28 ? -4.109 3.408 18.078 1 95.69 28 ALA B O 1
ATOM 1522 N N . ASP B 1 29 ? -3.422 4.93 16.672 1 96.75 29 ASP B N 1
ATOM 1523 C CA . ASP B 1 29 ? -4.676 4.902 15.922 1 96.75 29 ASP B CA 1
ATOM 1524 C C . ASP B 1 29 ? -4.57 3.986 14.703 1 96.75 29 ASP B C 1
ATOM 1526 O O . ASP B 1 29 ? -5.59 3.584 14.133 1 96.75 29 ASP B O 1
ATOM 1530 N N . ILE B 1 30 ? -3.363 3.701 14.227 1 98.38 30 ILE B N 1
ATOM 1531 C CA . ILE B 1 30 ? -3.168 2.896 13.031 1 98.38 30 ILE B CA 1
ATOM 1532 C C . ILE B 1 30 ? -2.361 1.646 13.367 1 98.38 30 ILE B C 1
ATOM 1534 O O . ILE B 1 30 ? -1.13 1.653 13.297 1 98.38 30 ILE B O 1
ATOM 1538 N N . PRO B 1 31 ? -3.014 0.558 13.695 1 98.75 31 PRO B N 1
ATOM 1539 C CA . PRO B 1 31 ? -2.324 -0.657 14.133 1 98.75 31 PRO B CA 1
ATOM 1540 C C . PRO B 1 31 ? -1.235 -1.104 13.156 1 98.75 31 PRO B C 1
ATOM 1542 O O . PRO B 1 31 ? -0.186 -1.596 13.578 1 98.75 31 PRO B O 1
ATOM 1545 N N . LEU B 1 32 ? -1.474 -0.906 11.93 1 98.81 32 LEU B N 1
ATOM 1546 C CA . LEU B 1 32 ? -0.486 -1.366 10.961 1 98.81 32 LEU B CA 1
ATOM 1547 C C . LEU B 1 32 ? 0.803 -0.56 11.078 1 98.81 32 LEU B C 1
ATOM 1549 O O . LEU B 1 32 ? 1.887 -1.069 10.781 1 98.81 32 LEU B O 1
ATOM 1553 N N . ALA B 1 33 ? 0.693 0.705 11.406 1 98.69 33 ALA B N 1
ATOM 1554 C CA . ALA B 1 33 ? 1.898 1.497 11.641 1 98.69 33 ALA B CA 1
ATOM 1555 C C . ALA B 1 33 ? 2.768 0.87 12.719 1 98.69 33 ALA B C 1
ATOM 1557 O O . ALA B 1 33 ? 3.996 0.847 12.609 1 98.69 33 ALA B O 1
ATOM 1558 N N . ARG B 1 34 ? 2.139 0.312 13.75 1 98.38 34 ARG B N 1
ATOM 1559 C CA . ARG B 1 34 ? 2.863 -0.38 14.812 1 98.38 34 ARG B CA 1
ATOM 1560 C C . ARG B 1 34 ? 3.482 -1.675 14.297 1 98.38 34 ARG B C 1
ATOM 1562 O O . ARG B 1 34 ? 4.645 -1.973 14.586 1 98.38 34 ARG B O 1
ATOM 1569 N N . ALA B 1 35 ? 2.689 -2.375 13.586 1 98.81 35 ALA B N 1
ATOM 1570 C CA . ALA B 1 35 ? 3.16 -3.656 13.07 1 98.81 35 ALA B CA 1
ATOM 1571 C C . ALA B 1 35 ? 4.383 -3.471 12.18 1 98.81 35 ALA B C 1
ATOM 1573 O O . ALA B 1 35 ? 5.285 -4.312 12.172 1 98.81 35 ALA B O 1
ATOM 1574 N N . MET B 1 36 ? 4.395 -2.355 11.477 1 98.81 36 MET B N 1
ATOM 1575 C CA . MET B 1 36 ? 5.504 -2.076 10.57 1 98.81 36 MET B CA 1
ATOM 1576 C C . MET B 1 36 ? 6.688 -1.478 11.328 1 98.81 36 MET B C 1
ATOM 1578 O O . MET B 1 36 ? 7.754 -1.259 10.742 1 98.81 36 MET B O 1
ATOM 1582 N N . ALA B 1 37 ? 6.477 -1.202 12.602 1 98.62 37 ALA B N 1
ATOM 1583 C CA . ALA B 1 37 ? 7.492 -0.593 13.461 1 98.62 37 ALA B CA 1
ATOM 1584 C C . ALA B 1 37 ? 7.98 0.729 12.875 1 98.62 37 ALA B C 1
ATOM 1586 O O . ALA B 1 37 ? 9.188 0.983 12.828 1 98.62 37 ALA B O 1
ATOM 1587 N N . LEU B 1 38 ? 7.031 1.509 12.438 1 98.06 38 LEU B N 1
ATOM 1588 C CA . LEU B 1 38 ? 7.301 2.809 11.828 1 98.06 38 LEU B CA 1
ATOM 1589 C C . LEU B 1 38 ? 7.91 3.766 12.844 1 98.06 38 LEU B C 1
ATOM 1591 O O . LEU B 1 38 ? 7.488 3.805 14 1 98.06 38 LEU B O 1
ATOM 1595 N N . ASP B 1 39 ? 8.875 4.566 12.414 1 98.25 39 ASP B N 1
ATOM 1596 C CA . ASP B 1 39 ? 9.43 5.672 13.188 1 98.25 39 ASP B CA 1
ATOM 1597 C C . ASP B 1 39 ? 9.5 6.945 12.352 1 98.25 39 ASP B C 1
ATOM 1599 O O . ASP B 1 39 ? 9.438 6.891 11.125 1 98.25 39 ASP B O 1
ATOM 1603 N N . LEU B 1 40 ? 9.477 8.062 13.055 1 98.25 40 LEU B N 1
ATOM 1604 C CA . LEU B 1 40 ? 9.586 9.352 12.391 1 98.25 40 LEU B CA 1
ATOM 1605 C C . LEU B 1 40 ? 10.992 9.922 12.539 1 98.25 40 LEU B C 1
ATOM 1607 O O . LEU B 1 40 ? 11.461 10.156 13.656 1 98.25 40 LEU B O 1
ATOM 1611 N N . ALA B 1 41 ? 11.672 10.172 11.438 1 97.62 41 ALA B N 1
ATOM 1612 C CA . ALA B 1 41 ? 13.078 10.578 11.469 1 97.62 41 ALA B CA 1
ATOM 1613 C C . ALA B 1 41 ? 13.203 12.102 11.414 1 97.62 41 ALA B C 1
ATOM 1615 O O . ALA B 1 41 ? 14.195 12.664 11.883 1 97.62 41 ALA B O 1
ATOM 1616 N N . GLY B 1 42 ? 12.188 12.734 10.656 1 96.81 42 GLY B N 1
ATOM 1617 C CA . GLY B 1 42 ? 12.344 14.18 10.656 1 96.81 42 GLY B CA 1
ATOM 1618 C C . GLY B 1 42 ? 11.32 14.891 9.781 1 96.81 42 GLY B C 1
ATOM 1619 O O . GLY B 1 42 ? 10.688 14.266 8.93 1 96.81 42 GLY B O 1
ATOM 1620 N N . TRP B 1 43 ? 11.203 16.203 10.016 1 95.25 43 TRP B N 1
ATOM 1621 C CA . TRP B 1 43 ? 10.414 17.172 9.258 1 95.25 43 TRP B CA 1
ATOM 1622 C C . TRP B 1 43 ? 11.102 18.531 9.219 1 95.25 43 TRP B C 1
ATOM 1624 O O . TRP B 1 43 ? 11.375 19.125 10.258 1 95.25 43 TRP B O 1
ATOM 1634 N N . ASP B 1 44 ? 11.359 19.031 7.984 1 92.25 44 ASP B N 1
ATOM 1635 C CA . ASP B 1 44 ? 12.07 20.297 7.898 1 92.25 44 ASP B CA 1
ATOM 1636 C C . ASP B 1 44 ? 11.18 21.375 7.281 1 92.25 44 ASP B C 1
ATOM 1638 O O . ASP B 1 44 ? 11.68 22.406 6.809 1 92.25 44 ASP B O 1
ATOM 1642 N N . GLY B 1 45 ? 9.883 21.109 7.23 1 88.94 45 GLY B N 1
ATOM 1643 C CA . GLY B 1 45 ? 8.945 22.031 6.629 1 88.94 45 GLY B CA 1
ATOM 1644 C C . GLY B 1 45 ? 8.68 21.75 5.164 1 88.94 45 GLY B C 1
ATOM 1645 O O . GLY B 1 45 ? 7.75 22.312 4.574 1 88.94 45 GLY B O 1
ATOM 1646 N N . ARG B 1 46 ? 9.477 20.844 4.613 1 90.88 46 ARG B N 1
ATOM 1647 C CA . ARG B 1 46 ? 9.336 20.516 3.201 1 90.88 46 ARG B CA 1
ATOM 1648 C C . ARG B 1 46 ? 9.297 19 2.996 1 90.88 46 ARG B C 1
ATOM 1650 O O . ARG B 1 46 ? 8.461 18.5 2.25 1 90.88 46 ARG B O 1
ATOM 1657 N N . THR B 1 47 ? 10.242 18.391 3.682 1 96 47 THR B N 1
ATOM 1658 C CA . THR B 1 47 ? 10.383 16.938 3.533 1 96 47 THR B CA 1
ATOM 1659 C C . THR B 1 47 ? 10.125 16.234 4.859 1 96 47 THR B C 1
ATOM 1661 O O . THR B 1 47 ? 10.648 16.641 5.898 1 96 47 THR B O 1
ATOM 1664 N N . PHE B 1 48 ? 9.234 15.258 4.785 1 97.31 48 PHE B N 1
ATOM 1665 C CA . PHE B 1 48 ? 8.922 14.375 5.91 1 97.31 48 PHE B CA 1
ATOM 1666 C C . PHE B 1 48 ? 9.594 13.023 5.738 1 97.31 48 PHE B C 1
ATOM 1668 O O . PHE B 1 48 ? 9.43 12.359 4.711 1 97.31 48 PHE B O 1
ATOM 1675 N N . VAL B 1 49 ? 10.375 12.625 6.781 1 98.69 49 VAL B N 1
ATOM 1676 C CA . VAL B 1 49 ? 11.148 11.391 6.652 1 98.69 49 VAL B CA 1
ATOM 1677 C C . VAL B 1 49 ? 10.633 10.352 7.656 1 98.69 49 VAL B C 1
ATOM 1679 O O . VAL B 1 49 ? 10.562 10.625 8.859 1 98.69 49 VAL B O 1
ATOM 1682 N N . VAL B 1 50 ? 10.266 9.188 7.168 1 98.69 50 VAL B N 1
ATOM 1683 C CA . VAL B 1 50 ? 9.773 8.047 7.934 1 98.69 50 VAL B CA 1
ATOM 1684 C C . VAL B 1 50 ? 10.703 6.852 7.746 1 98.69 50 VAL B C 1
ATOM 1686 O O . VAL B 1 50 ? 11.227 6.629 6.652 1 98.69 50 VAL B O 1
ATOM 1689 N N . THR B 1 51 ? 10.891 6.078 8.82 1 98.81 51 THR B N 1
ATOM 1690 C CA . THR B 1 51 ? 11.742 4.891 8.719 1 98.81 51 THR B CA 1
ATOM 1691 C C . THR B 1 51 ? 11.016 3.668 9.281 1 98.81 51 THR B C 1
ATOM 1693 O O . THR B 1 51 ? 10.047 3.801 10.023 1 98.81 51 THR B O 1
ATOM 1696 N N . ALA B 1 52 ? 11.461 2.482 8.891 1 98.88 52 ALA B N 1
ATOM 1697 C CA . ALA B 1 52 ? 11 1.197 9.406 1 98.88 52 ALA B CA 1
ATOM 1698 C C . ALA B 1 52 ? 12.055 0.114 9.203 1 98.88 52 ALA B C 1
ATOM 1700 O O . ALA B 1 52 ? 12.773 0.12 8.195 1 98.88 52 ALA B O 1
ATOM 1701 N N . PRO B 1 53 ? 12.148 -0.829 10.133 1 98.94 53 PRO B N 1
ATOM 1702 C CA . PRO B 1 53 ? 13.078 -1.941 9.93 1 98.94 53 PRO B CA 1
ATOM 1703 C C . PRO B 1 53 ? 12.609 -2.9 8.836 1 98.94 53 PRO B C 1
ATOM 1705 O O . PRO B 1 53 ? 11.414 -2.971 8.531 1 98.94 53 PRO B O 1
ATOM 1708 N N . LEU B 1 54 ? 13.562 -3.594 8.25 1 98.81 54 LEU B N 1
ATOM 1709 C CA . LEU B 1 54 ? 13.242 -4.539 7.191 1 98.81 54 LEU B CA 1
ATOM 1710 C C . LEU B 1 54 ? 12.461 -5.727 7.738 1 98.81 54 LEU B C 1
ATOM 1712 O O . LEU B 1 54 ? 11.5 -6.188 7.113 1 98.81 54 LEU B O 1
ATOM 1716 N N . GLU B 1 55 ? 12.742 -6.219 8.898 1 98.56 55 GLU B N 1
ATOM 1717 C CA . GLU B 1 55 ? 12.312 -7.531 9.367 1 98.56 55 GLU B CA 1
ATOM 1718 C C . GLU B 1 55 ? 10.789 -7.645 9.391 1 98.56 55 GLU B C 1
ATOM 1720 O O . GLU B 1 55 ? 10.227 -8.562 8.805 1 98.56 55 GLU B O 1
ATOM 1725 N N . PRO B 1 56 ? 10.07 -6.723 9.984 1 98.81 56 PRO B N 1
ATOM 1726 C CA . PRO B 1 56 ? 8.617 -6.863 9.945 1 98.81 56 PRO B CA 1
ATOM 1727 C C . PRO B 1 56 ? 8.023 -6.555 8.57 1 98.81 56 PRO B C 1
ATOM 1729 O O . PRO B 1 56 ? 6.828 -6.75 8.352 1 98.81 56 PRO B O 1
ATOM 1732 N N . ASN B 1 57 ? 8.898 -6.098 7.691 1 98.88 57 ASN B N 1
ATOM 1733 C CA . ASN B 1 57 ? 8.422 -5.598 6.406 1 98.88 57 ASN B CA 1
ATOM 1734 C C . ASN B 1 57 ? 9.023 -6.383 5.242 1 98.88 57 ASN B C 1
ATOM 1736 O O . ASN B 1 57 ? 9.008 -5.914 4.102 1 98.88 57 ASN B O 1
ATOM 1740 N N . ARG B 1 58 ? 9.539 -7.551 5.473 1 98.69 58 ARG B N 1
ATOM 1741 C CA . ARG B 1 58 ? 10.195 -8.328 4.43 1 98.69 58 ARG B CA 1
ATOM 1742 C C . ARG B 1 58 ? 9.18 -9.148 3.637 1 98.69 58 ARG B C 1
ATOM 1744 O O . ARG B 1 58 ? 8.102 -9.461 4.141 1 98.69 58 ARG B O 1
ATOM 1751 N N . ASN B 1 59 ? 9.562 -9.469 2.387 1 98.12 59 ASN B N 1
ATOM 1752 C CA . ASN B 1 59 ? 8.773 -10.383 1.559 1 98.12 59 ASN B CA 1
ATOM 1753 C C . ASN B 1 59 ? 9.352 -11.797 1.582 1 98.12 59 ASN B C 1
ATOM 1755 O O . ASN B 1 59 ? 10.172 -12.125 2.441 1 98.12 59 ASN B O 1
ATOM 1759 N N . ASP B 1 60 ? 8.867 -12.695 0.729 1 94.88 60 ASP B N 1
ATOM 1760 C CA . ASP B 1 60 ? 9.227 -14.109 0.67 1 94.88 60 ASP B CA 1
ATOM 1761 C C . ASP B 1 60 ? 10.664 -14.289 0.185 1 94.88 60 ASP B C 1
ATOM 1763 O O . ASP B 1 60 ? 11.25 -15.359 0.354 1 94.88 60 ASP B O 1
ATOM 1767 N N . LYS B 1 61 ? 11.328 -13.242 -0.388 1 95.56 61 LYS B N 1
ATOM 1768 C CA . LYS B 1 61 ? 12.703 -13.297 -0.877 1 95.56 61 LYS B CA 1
ATOM 1769 C C . LYS B 1 61 ? 13.672 -12.68 0.13 1 95.56 61 LYS B C 1
ATOM 1771 O O . LYS B 1 61 ? 14.891 -12.742 -0.052 1 95.56 61 LYS B O 1
ATOM 1776 N N . GLY B 1 62 ? 13.125 -12.008 1.082 1 97.38 62 GLY B N 1
ATOM 1777 C CA . GLY B 1 62 ? 13.961 -11.43 2.121 1 97.38 62 GLY B CA 1
ATOM 1778 C C . GLY B 1 62 ? 14.18 -9.938 1.948 1 97.38 62 GLY B C 1
ATOM 1779 O O . GLY B 1 62 ? 14.797 -9.289 2.799 1 97.38 62 GLY B O 1
ATOM 1780 N N . CYS B 1 63 ? 13.781 -9.367 0.878 1 98.5 63 CYS B N 1
ATOM 1781 C CA . CYS B 1 63 ? 13.812 -7.918 0.711 1 98.5 63 CYS B CA 1
ATOM 1782 C C . CYS B 1 63 ? 12.477 -7.293 1.118 1 98.5 63 CYS B C 1
ATOM 1784 O O . CYS B 1 63 ? 11.617 -7.973 1.67 1 98.5 63 CYS B O 1
ATOM 1786 N N . ALA B 1 64 ? 12.336 -5.996 0.942 1 98.88 64 ALA B N 1
ATOM 1787 C CA . ALA B 1 64 ? 11.125 -5.316 1.403 1 98.88 64 ALA B CA 1
ATOM 1788 C C . ALA B 1 64 ? 9.906 -5.781 0.619 1 98.88 64 ALA B C 1
ATOM 1790 O O . ALA B 1 64 ? 9.969 -5.945 -0.602 1 98.88 64 ALA B O 1
ATOM 1791 N N . PHE B 1 65 ? 8.836 -6.016 1.315 1 98.88 65 PHE B N 1
ATOM 1792 C CA . PHE B 1 65 ? 7.535 -6.336 0.74 1 98.88 65 PHE B CA 1
ATOM 1793 C C . PHE B 1 65 ? 6.945 -5.125 0.029 1 98.88 65 PHE B C 1
ATOM 1795 O O . PHE B 1 65 ? 6.812 -4.051 0.624 1 98.88 65 PHE B O 1
ATOM 1802 N N . GLY B 1 66 ? 6.555 -5.305 -1.246 1 98.88 66 GLY B N 1
ATOM 1803 C CA . GLY B 1 66 ? 5.984 -4.199 -2 1 98.88 66 GLY B CA 1
ATOM 1804 C C . GLY B 1 66 ? 4.812 -3.543 -1.297 1 98.88 66 GLY B C 1
ATOM 1805 O O . GLY B 1 66 ? 4.652 -2.32 -1.353 1 98.88 66 GLY B O 1
ATOM 1806 N N . GLY B 1 67 ? 3.996 -4.32 -0.66 1 98.88 67 GLY B N 1
ATOM 1807 C CA . GLY B 1 67 ? 2.873 -3.785 0.092 1 98.88 67 GLY B CA 1
ATOM 1808 C C . GLY B 1 67 ? 3.297 -2.947 1.282 1 98.88 67 GLY B C 1
ATOM 1809 O O . GLY B 1 67 ? 2.635 -1.965 1.625 1 98.88 67 GLY B O 1
ATOM 1810 N N . SER B 1 68 ? 4.395 -3.334 1.956 1 98.94 68 SER B N 1
ATOM 1811 C CA . SER B 1 68 ? 4.93 -2.512 3.035 1 98.94 68 SER B CA 1
ATOM 1812 C C . SER B 1 68 ? 5.426 -1.168 2.512 1 98.94 68 SER B C 1
ATOM 1814 O O . SER B 1 68 ? 5.188 -0.129 3.131 1 98.94 68 SER B O 1
ATOM 1816 N N . LEU B 1 69 ? 6.117 -1.233 1.404 1 98.94 69 LEU B N 1
ATOM 1817 C CA . LEU B 1 69 ? 6.578 0.009 0.792 1 98.94 69 LEU B CA 1
ATOM 1818 C C . LEU B 1 69 ? 5.398 0.915 0.45 1 98.94 69 LEU B C 1
ATOM 1820 O O . LEU B 1 69 ? 5.43 2.115 0.732 1 98.94 69 LEU B O 1
ATOM 1824 N N . ALA B 1 70 ? 4.363 0.353 -0.16 1 98.94 70 ALA B N 1
ATOM 1825 C CA . ALA B 1 70 ? 3.166 1.12 -0.494 1 98.94 70 ALA B CA 1
ATOM 1826 C C . ALA B 1 70 ? 2.549 1.746 0.753 1 98.94 70 ALA B C 1
ATOM 1828 O O . ALA B 1 70 ? 2.201 2.93 0.754 1 98.94 70 ALA B O 1
ATOM 1829 N N . SER B 1 71 ? 2.422 0.979 1.781 1 98.88 71 SER B N 1
ATOM 1830 C CA . SER B 1 71 ? 1.811 1.438 3.025 1 98.88 71 SER B CA 1
ATOM 1831 C C . SER B 1 71 ? 2.637 2.543 3.672 1 98.88 71 SER B C 1
ATOM 1833 O O . SER B 1 71 ? 2.096 3.57 4.086 1 98.88 71 SER B O 1
ATOM 1835 N N . LEU B 1 72 ? 3.943 2.342 3.775 1 98.94 72 LEU B N 1
ATOM 1836 C CA . LEU B 1 72 ? 4.832 3.312 4.406 1 98.94 72 LEU B CA 1
ATOM 1837 C C . LEU B 1 72 ? 4.855 4.617 3.619 1 98.94 72 LEU B C 1
ATOM 1839 O O . LEU B 1 72 ? 4.844 5.703 4.207 1 98.94 72 LEU B O 1
ATOM 1843 N N . MET B 1 73 ? 4.898 4.492 2.301 1 98.94 73 MET B N 1
ATOM 1844 C CA . MET B 1 73 ? 4.883 5.703 1.486 1 98.94 73 MET B CA 1
ATOM 1845 C C . MET B 1 73 ? 3.551 6.434 1.614 1 98.94 73 MET B C 1
ATOM 1847 O O . MET B 1 73 ? 3.512 7.664 1.652 1 98.94 73 MET B O 1
ATOM 1851 N N . THR B 1 74 ? 2.457 5.684 1.668 1 98.81 74 THR B N 1
ATOM 1852 C CA . THR B 1 74 ? 1.146 6.289 1.882 1 98.81 74 THR B CA 1
ATOM 1853 C C . THR B 1 74 ? 1.097 7.012 3.225 1 98.81 74 THR B C 1
ATOM 1855 O O . THR B 1 74 ? 0.645 8.156 3.301 1 98.81 74 THR B O 1
ATOM 1858 N N . LEU B 1 75 ? 1.588 6.395 4.23 1 98.44 75 LEU B N 1
ATOM 1859 C CA . LEU B 1 75 ? 1.607 6.996 5.559 1 98.44 75 LEU B CA 1
ATOM 1860 C C . LEU B 1 75 ? 2.484 8.242 5.574 1 98.44 75 LEU B C 1
ATOM 1862 O O . LEU B 1 75 ? 2.129 9.25 6.195 1 98.44 75 LEU B O 1
ATOM 1866 N N . ALA B 1 76 ? 3.643 8.172 4.934 1 98.56 76 ALA B N 1
ATOM 1867 C CA . ALA B 1 76 ? 4.539 9.32 4.859 1 98.56 76 ALA B CA 1
ATOM 1868 C C . ALA B 1 76 ? 3.867 10.492 4.152 1 98.56 76 ALA B C 1
ATOM 1870 O O . ALA B 1 76 ? 3.973 11.641 4.602 1 98.56 76 ALA B O 1
ATOM 1871 N N . GLY B 1 77 ? 3.193 10.195 3.027 1 97.94 77 GLY B N 1
ATOM 1872 C CA . GLY B 1 77 ? 2.451 11.242 2.344 1 97.94 77 GLY B CA 1
ATOM 1873 C C . GLY B 1 77 ? 1.35 11.852 3.193 1 97.94 77 GLY B C 1
ATOM 1874 O O . GLY B 1 77 ? 1.159 13.07 3.197 1 97.94 77 GLY B O 1
ATOM 1875 N N . TRP B 1 78 ? 0.612 11.023 3.844 1 97.31 78 TRP B N 1
ATOM 1876 C CA . TRP B 1 78 ? -0.43 11.453 4.766 1 97.31 78 TRP B CA 1
ATOM 1877 C C . TRP B 1 78 ? 0.146 12.359 5.852 1 97.31 78 TRP B C 1
ATOM 1879 O O . TRP B 1 78 ? -0.361 13.461 6.09 1 97.31 78 TRP B O 1
ATOM 1889 N N . GLY B 1 79 ? 1.203 11.875 6.496 1 96.19 79 GLY B N 1
ATOM 1890 C CA . GLY B 1 79 ? 1.83 12.656 7.555 1 96.19 79 GLY B CA 1
ATOM 1891 C C . GLY B 1 79 ? 2.342 14 7.082 1 96.19 79 GLY B C 1
ATOM 1892 O O . GLY B 1 79 ? 2.178 15.008 7.77 1 96.19 79 GLY B O 1
ATOM 1893 N N . ALA B 1 80 ? 2.992 14.031 5.938 1 95.56 80 ALA B N 1
ATOM 1894 C CA . ALA B 1 80 ? 3.443 15.297 5.363 1 95.56 80 ALA B CA 1
ATOM 1895 C C . ALA B 1 80 ? 2.271 16.25 5.16 1 95.56 80 ALA B C 1
ATOM 1897 O O . ALA B 1 80 ? 2.393 17.453 5.406 1 95.56 80 ALA B O 1
ATOM 1898 N N . SER B 1 81 ? 1.137 15.75 4.711 1 95.19 81 SER B N 1
ATOM 1899 C CA . SER B 1 81 ? -0.053 16.562 4.484 1 95.19 81 SER B CA 1
ATOM 1900 C C . SER B 1 81 ? -0.596 17.125 5.793 1 95.19 81 SER B C 1
ATOM 1902 O O . SER B 1 81 ? -0.972 18.297 5.863 1 95.19 81 SER B O 1
ATOM 1904 N N . VAL B 1 82 ? -0.612 16.281 6.797 1 94.56 82 VAL B N 1
ATOM 1905 C CA . VAL B 1 82 ? -1.068 16.719 8.117 1 94.56 82 VAL B CA 1
ATOM 1906 C C . VAL B 1 82 ? -0.151 17.812 8.648 1 94.56 82 VAL B C 1
ATOM 1908 O O . VAL B 1 82 ? -0.623 18.844 9.125 1 94.56 82 VAL B O 1
ATOM 1911 N N . LEU B 1 83 ? 1.141 17.609 8.555 1 93.25 83 LEU B N 1
ATOM 1912 C CA . LEU B 1 83 ? 2.117 18.578 9.047 1 93.25 83 LEU B CA 1
ATOM 1913 C C . LEU B 1 83 ? 1.999 19.906 8.305 1 93.25 83 LEU B C 1
ATOM 1915 O O . LEU B 1 83 ? 2.184 20.969 8.898 1 93.25 83 LEU B O 1
ATOM 1919 N N . ARG B 1 84 ? 1.672 19.828 7.09 1 92.19 84 ARG B N 1
ATOM 1920 C CA . ARG B 1 84 ? 1.538 21.031 6.281 1 92.19 84 ARG B CA 1
ATOM 1921 C C . ARG B 1 84 ? 0.314 21.844 6.699 1 92.19 84 ARG B C 1
ATOM 1923 O O . ARG B 1 84 ? 0.262 23.047 6.484 1 92.19 84 ARG B O 1
ATOM 1930 N N . LEU B 1 85 ? -0.641 21.203 7.23 1 91.75 85 LEU B N 1
ATOM 1931 C CA . LEU B 1 85 ? -1.803 21.922 7.738 1 91.75 85 LEU B CA 1
ATOM 1932 C C . LEU B 1 85 ? -1.449 22.703 9 1 91.75 85 LEU B C 1
ATOM 1934 O O . LEU B 1 85 ? -2.143 23.656 9.359 1 91.75 85 LEU B O 1
ATOM 1938 N N . GLY B 1 86 ? -0.351 22.25 9.703 1 82.94 86 GLY B N 1
ATOM 1939 C CA . GLY B 1 86 ? 0.081 22.938 10.906 1 82.94 86 GLY B CA 1
ATOM 1940 C C . GLY B 1 86 ? -0.969 22.938 12 1 82.94 86 GLY B C 1
ATOM 1941 O O . GLY B 1 86 ? -1.51 21.891 12.352 1 82.94 86 GLY B O 1
ATOM 1942 N N . GLU B 1 87 ? -1.174 24.078 12.531 1 76.44 87 GLU B N 1
ATOM 1943 C CA . GLU B 1 87 ? -2.135 24.234 13.617 1 76.44 87 GLU B CA 1
ATOM 1944 C C . GLU B 1 87 ? -3.553 23.922 13.148 1 76.44 87 GLU B C 1
ATOM 1946 O O . GLU B 1 87 ? -4.426 23.609 13.969 1 76.44 87 GLU B O 1
ATOM 1951 N N . ARG B 1 88 ? -3.754 23.922 11.906 1 79.38 88 ARG B N 1
ATOM 1952 C CA . ARG B 1 88 ? -5.078 23.703 11.336 1 79.38 88 ARG B CA 1
ATOM 1953 C C . ARG B 1 88 ? -5.379 22.219 11.203 1 79.38 88 ARG B C 1
ATOM 1955 O O . ARG B 1 88 ? -6.48 21.844 10.805 1 79.38 88 ARG B O 1
ATOM 1962 N N . ALA B 1 89 ? -4.418 21.422 11.539 1 83 89 ALA B N 1
ATOM 1963 C CA . ALA B 1 89 ? -4.578 19.984 11.414 1 83 89 ALA B CA 1
ATOM 1964 C C . ALA B 1 89 ? -5.559 19.453 12.453 1 83 89 ALA B C 1
ATOM 1966 O O . ALA B 1 89 ? -6.168 18.391 12.258 1 83 89 ALA B O 1
ATOM 1967 N N . GLU B 1 90 ? -5.656 20.219 13.508 1 82.69 90 GLU B N 1
ATOM 1968 C CA . GLU B 1 90 ? -6.562 19.734 14.547 1 82.69 90 GLU B CA 1
ATOM 1969 C C . GLU B 1 90 ? -8 19.656 14.039 1 82.69 90 GLU B C 1
ATOM 1971 O O . GLU B 1 90 ? -8.555 20.672 13.586 1 82.69 90 GLU B O 1
ATOM 1976 N N . GLY B 1 91 ? -8.5 18.516 13.984 1 87 91 GLY B N 1
ATOM 1977 C CA . GLY B 1 91 ? -9.867 18.297 13.547 1 87 91 GLY B CA 1
ATOM 1978 C C . GLY B 1 91 ? -9.977 17.906 12.086 1 87 91 GLY B C 1
ATOM 1979 O O . GLY B 1 91 ? -11.031 17.469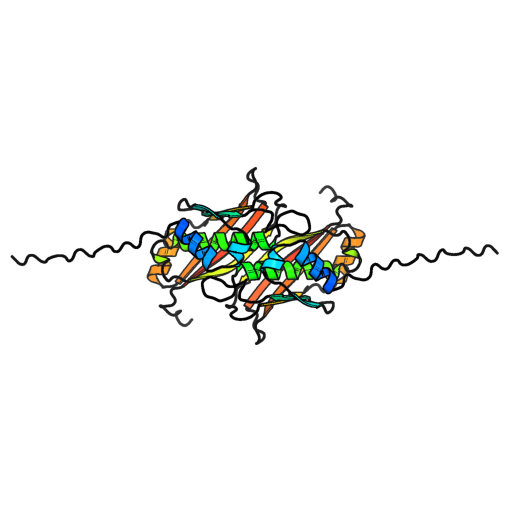 11.625 1 87 91 GLY B O 1
ATOM 1980 N N . ALA B 1 92 ? -8.914 18.188 11.312 1 93.88 92 ALA B N 1
ATOM 1981 C CA . ALA B 1 92 ? -8.93 17.844 9.898 1 93.88 92 ALA B CA 1
ATOM 1982 C C . ALA B 1 92 ? -8.875 16.328 9.703 1 93.88 92 ALA B C 1
ATOM 1984 O O . ALA B 1 92 ? -8.188 15.617 10.445 1 93.88 92 ALA B O 1
ATOM 1985 N N . GLU B 1 93 ? -9.633 15.844 8.742 1 96 93 GLU B N 1
ATOM 1986 C CA . GLU B 1 93 ? -9.508 14.477 8.258 1 96 93 GLU B CA 1
ATOM 1987 C C . GLU B 1 93 ? -8.789 14.422 6.914 1 96 93 GLU B C 1
ATOM 1989 O O . GLU B 1 93 ? -9.227 15.047 5.945 1 96 93 GLU B O 1
ATOM 1994 N N . VAL B 1 94 ? -7.652 13.75 6.91 1 96.44 94 VAL B N 1
ATOM 1995 C CA . VAL B 1 94 ? -6.867 13.648 5.684 1 96.44 94 VAL B CA 1
ATOM 1996 C C . VAL B 1 94 ? -7.004 12.242 5.105 1 96.44 94 VAL B C 1
ATOM 1998 O O . VAL B 1 94 ? -6.832 11.25 5.82 1 96.44 94 VAL B O 1
ATOM 2001 N N . TYR B 1 95 ? -7.348 12.141 3.758 1 98 95 TYR B N 1
ATOM 2002 C CA . TYR B 1 95 ? -7.527 10.875 3.057 1 98 95 TYR B CA 1
ATOM 2003 C C . TYR B 1 95 ? -6.664 10.812 1.801 1 98 95 TYR B C 1
ATOM 2005 O O . TYR B 1 95 ? -6.488 11.828 1.114 1 98 95 TYR B O 1
ATOM 2013 N N . VAL B 1 96 ? -6.098 9.688 1.552 1 98.5 96 VAL B N 1
ATOM 2014 C CA . VAL B 1 96 ? -5.523 9.461 0.23 1 98.5 96 VAL B CA 1
ATOM 2015 C C . VAL B 1 96 ? -6.637 9.195 -0.78 1 98.5 96 VAL B C 1
ATOM 2017 O O . VAL B 1 96 ? -7.586 8.461 -0.49 1 98.5 96 VAL B O 1
ATOM 2020 N N . GLN B 1 97 ? -6.523 9.805 -1.959 1 98.69 97 GLN B N 1
ATOM 2021 C CA . GLN B 1 97 ? -7.543 9.68 -2.992 1 98.69 97 GLN B CA 1
ATOM 2022 C C . GLN B 1 97 ? -7.102 8.703 -4.086 1 98.69 97 GLN B C 1
ATOM 2024 O O . GLN B 1 97 ? -7.91 7.93 -4.598 1 98.69 97 GLN B O 1
ATOM 2029 N N . ASP B 1 98 ? -5.926 8.875 -4.531 1 98.81 98 ASP B N 1
ATOM 2030 C CA . ASP B 1 98 ? -5.324 7.953 -5.488 1 98.81 98 ASP B CA 1
ATOM 2031 C C . ASP B 1 98 ? -3.799 8.039 -5.449 1 98.81 98 ASP B C 1
ATOM 2033 O O . ASP B 1 98 ? -3.24 8.977 -4.879 1 98.81 98 ASP B O 1
ATOM 2037 N N . SER B 1 99 ? -3.143 7.016 -5.988 1 98.81 99 SER B N 1
ATOM 2038 C CA . SER B 1 99 ? -1.684 6.98 -6.004 1 98.81 99 SER B CA 1
ATOM 2039 C C . SER B 1 99 ? -1.165 6.137 -7.164 1 98.81 99 SER B C 1
ATOM 2041 O O . SER B 1 99 ? -1.854 5.23 -7.637 1 98.81 99 SER B O 1
ATOM 2043 N N . HIS B 1 100 ? -0.063 6.547 -7.637 1 98.88 100 HIS B N 1
ATOM 2044 C CA . HIS B 1 100 ? 0.756 5.758 -8.547 1 98.88 100 HIS B CA 1
ATOM 2045 C C . HIS B 1 100 ? 2.072 5.348 -7.895 1 98.88 100 HIS B C 1
ATOM 2047 O O . HIS B 1 100 ? 2.801 6.195 -7.371 1 98.88 100 HIS B O 1
ATOM 2053 N N . ILE B 1 101 ? 2.371 4.051 -7.922 1 98.94 101 ILE B N 1
ATOM 2054 C CA . ILE B 1 101 ? 3.564 3.541 -7.254 1 98.94 101 ILE B CA 1
ATOM 2055 C C . ILE B 1 101 ? 4.445 2.811 -8.266 1 98.94 101 ILE B C 1
ATOM 2057 O O . ILE B 1 101 ? 3.951 2.041 -9.094 1 98.94 101 ILE B O 1
ATOM 2061 N N . ARG B 1 102 ? 5.703 3.105 -8.188 1 98.94 102 ARG B N 1
ATOM 2062 C CA . ARG B 1 102 ? 6.707 2.387 -8.961 1 98.94 102 ARG B CA 1
ATOM 2063 C C . ARG B 1 102 ? 7.715 1.697 -8.047 1 98.94 102 ARG B C 1
ATOM 2065 O O . ARG B 1 102 ? 8.195 2.295 -7.082 1 98.94 102 ARG B O 1
ATOM 2072 N N . TYR B 1 103 ? 7.957 0.426 -8.367 1 98.88 103 TYR B N 1
ATOM 2073 C CA . TYR B 1 103 ? 8.977 -0.356 -7.684 1 98.88 103 TYR B CA 1
ATOM 2074 C C . TYR B 1 103 ? 10.188 -0.577 -8.578 1 98.88 103 TYR B C 1
ATOM 2076 O O . TYR B 1 103 ? 10.125 -1.338 -9.547 1 98.88 103 TYR B O 1
ATOM 2084 N N . LEU B 1 104 ? 11.266 0.045 -8.211 1 98.75 104 LEU B N 1
ATOM 2085 C CA . LEU B 1 104 ? 12.344 0.237 -9.172 1 98.75 104 LEU B CA 1
ATOM 2086 C C . LEU B 1 104 ? 13.531 -0.66 -8.844 1 98.75 104 LEU B C 1
ATOM 2088 O O . LEU B 1 104 ? 14.32 -1.012 -9.727 1 98.75 104 LEU B O 1
ATOM 2092 N N . ALA B 1 105 ? 13.711 -0.994 -7.594 1 98.31 105 ALA B N 1
ATOM 2093 C CA . ALA B 1 105 ? 14.797 -1.864 -7.137 1 98.31 105 ALA B CA 1
ATOM 2094 C C . ALA B 1 105 ? 14.445 -2.523 -5.809 1 98.31 105 ALA B C 1
ATOM 2096 O O . ALA B 1 105 ? 13.734 -1.94 -4.988 1 98.31 105 ALA B O 1
ATOM 2097 N N . PRO B 1 106 ? 14.969 -3.748 -5.59 1 98.06 106 PRO B N 1
ATOM 2098 C CA . PRO B 1 106 ? 14.719 -4.371 -4.289 1 98.06 106 PRO B CA 1
ATOM 2099 C C . PRO B 1 106 ? 15.398 -3.627 -3.141 1 98.06 106 PRO B C 1
ATOM 2101 O O . PRO B 1 106 ? 16.453 -3.018 -3.328 1 98.06 106 PRO B O 1
ATOM 2104 N N . VAL B 1 107 ? 14.789 -3.619 -1.974 1 98.81 107 VAL B N 1
ATOM 2105 C CA . VAL B 1 107 ? 15.305 -2.99 -0.759 1 98.81 107 VAL B CA 1
ATOM 2106 C C . VAL B 1 107 ? 15.719 -4.066 0.244 1 98.81 107 VAL B C 1
ATOM 2108 O O . VAL B 1 107 ? 14.867 -4.77 0.794 1 98.81 107 VAL B O 1
ATOM 2111 N N . TRP B 1 108 ? 17 -4.191 0.575 1 98.44 108 TRP B N 1
ATOM 2112 C CA . TRP B 1 108 ? 17.531 -5.277 1.393 1 98.44 108 TRP B CA 1
ATOM 2113 C C . TRP B 1 108 ? 17.906 -4.781 2.783 1 98.44 108 TRP B C 1
ATOM 2115 O O . TRP B 1 108 ? 18.453 -5.539 3.5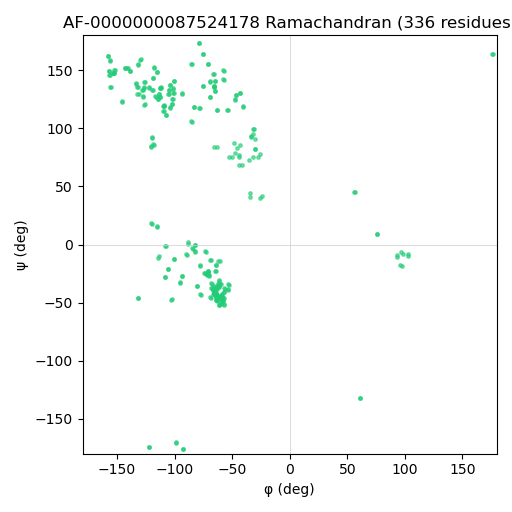94 1 98.44 108 TRP B O 1
ATOM 2125 N N . GLN B 1 109 ? 17.734 -3.498 3.025 1 98.06 109 GLN B N 1
ATOM 2126 C CA . GLN B 1 109 ? 18.062 -2.885 4.305 1 98.06 109 GLN B CA 1
ATOM 2127 C C . GLN B 1 109 ? 16.844 -2.197 4.918 1 98.06 109 GLN B C 1
ATOM 2129 O O . GLN B 1 109 ? 15.711 -2.391 4.453 1 98.06 109 GLN B O 1
ATOM 2134 N N . ASP B 1 110 ? 17.094 -1.541 5.992 1 98.69 110 ASP B N 1
ATOM 2135 C CA . ASP B 1 110 ? 16.016 -0.771 6.605 1 98.69 110 ASP B CA 1
ATOM 2136 C C . ASP B 1 110 ? 15.445 0.252 5.625 1 98.69 110 ASP B C 1
ATOM 2138 O O . ASP B 1 110 ? 16.172 0.785 4.781 1 98.69 110 ASP B O 1
ATOM 2142 N N . ILE B 1 111 ? 14.211 0.521 5.801 1 98.88 111 ILE B N 1
ATOM 2143 C CA . ILE B 1 111 ? 13.438 1.317 4.852 1 98.88 111 ILE B CA 1
ATOM 2144 C C . ILE B 1 111 ? 13.461 2.785 5.277 1 98.88 111 ILE B C 1
ATOM 2146 O O . ILE B 1 111 ? 13.234 3.102 6.445 1 98.88 111 ILE B O 1
ATOM 2150 N N . VAL B 1 112 ? 13.773 3.65 4.383 1 98.94 112 VAL B N 1
ATOM 2151 C CA . VAL B 1 112 ? 13.742 5.094 4.598 1 98.94 112 VAL B CA 1
ATOM 2152 C C . VAL B 1 112 ? 12.891 5.758 3.521 1 98.94 112 VAL B C 1
ATOM 2154 O O . VAL B 1 112 ? 13.18 5.648 2.328 1 98.94 112 VAL B O 1
ATOM 2157 N N . ILE B 1 113 ? 11.836 6.449 3.92 1 98.94 113 ILE B N 1
ATOM 2158 C CA . ILE B 1 113 ? 10.891 7.09 3.01 1 98.94 113 ILE B CA 1
ATOM 2159 C C . ILE B 1 113 ? 10.984 8.609 3.154 1 98.94 113 ILE B C 1
ATOM 2161 O O . ILE B 1 113 ? 10.945 9.133 4.27 1 98.94 113 ILE B O 1
ATOM 2165 N N . HIS B 1 114 ? 11.117 9.266 2.033 1 98.81 114 HIS B N 1
ATOM 2166 C CA . HIS B 1 114 ? 11.055 10.727 1.959 1 98.81 114 HIS B CA 1
ATOM 2167 C C . HIS B 1 114 ? 9.781 11.188 1.263 1 98.81 114 HIS B C 1
ATOM 2169 O O . HIS B 1 114 ? 9.555 10.859 0.096 1 98.81 114 HIS B O 1
ATOM 2175 N N . ALA B 1 115 ? 8.945 11.945 1.956 1 98.62 115 ALA B N 1
ATOM 2176 C CA . ALA B 1 115 ? 7.727 12.5 1.372 1 98.62 115 ALA B CA 1
ATOM 2177 C C . ALA B 1 115 ? 7.812 14.016 1.254 1 98.62 115 ALA B C 1
ATOM 2179 O O . ALA B 1 115 ? 8.258 14.695 2.186 1 98.62 115 ALA B O 1
ATOM 2180 N N . PHE B 1 116 ? 7.414 14.508 0.116 1 96.94 116 PHE B N 1
ATOM 2181 C CA . PHE B 1 116 ? 7.504 15.945 -0.145 1 96.94 116 PHE B CA 1
ATOM 2182 C C . PHE B 1 116 ? 6.504 16.359 -1.215 1 96.94 116 PHE B C 1
ATOM 2184 O O . PHE B 1 116 ? 5.895 15.516 -1.871 1 96.94 116 PHE B O 1
ATOM 2191 N N . SER B 1 117 ? 6.16 17.625 -1.243 1 92.25 117 SER B N 1
ATOM 2192 C CA . SER B 1 117 ? 5.305 18.172 -2.295 1 92.25 117 SER B CA 1
ATOM 2193 C C . SER B 1 117 ? 6.117 18.969 -3.301 1 92.25 117 SER B C 1
ATOM 2195 O O . SER B 1 117 ? 7.094 19.625 -2.936 1 92.25 117 SER B O 1
ATOM 2197 N N . ASP B 1 118 ? 5.676 18.656 -4.559 1 77.94 118 ASP B N 1
ATOM 2198 C CA . ASP B 1 118 ? 6.32 19.469 -5.586 1 77.94 118 ASP B CA 1
ATOM 2199 C C . ASP B 1 118 ? 5.641 20.828 -5.719 1 77.94 118 ASP B C 1
ATOM 2201 O O . ASP B 1 118 ? 6.047 21.656 -6.543 1 77.94 118 ASP B O 1
ATOM 2205 N N . ASP B 1 119 ? 4.66 20.938 -4.902 1 77.56 119 ASP B N 1
ATOM 2206 C CA . ASP B 1 119 ? 3.91 22.172 -5.039 1 77.56 119 ASP B CA 1
ATOM 2207 C C . ASP B 1 119 ? 4.773 23.375 -4.668 1 77.56 119 ASP B C 1
ATOM 2209 O O . ASP B 1 119 ? 5.508 23.344 -3.678 1 77.56 119 ASP B O 1
ATOM 2213 N N . GLU B 1 120 ? 4.672 24.375 -5.48 1 71.81 120 GLU B N 1
ATOM 2214 C CA . GLU B 1 120 ? 5.445 25.594 -5.301 1 71.81 120 GLU B CA 1
ATOM 2215 C C . GLU B 1 120 ? 4.898 26.438 -4.148 1 71.81 120 GLU B C 1
ATOM 2217 O O . GLU B 1 120 ? 5.621 27.234 -3.557 1 71.81 120 GLU B O 1
ATOM 2222 N N . ALA B 1 121 ? 3.662 26.266 -3.84 1 76.06 121 ALA B N 1
ATOM 2223 C CA . ALA B 1 121 ? 3.057 27.047 -2.766 1 76.06 121 ALA B CA 1
ATOM 2224 C C . ALA B 1 121 ? 2.525 26.156 -1.658 1 76.06 121 ALA B C 1
ATOM 2226 O O . ALA B 1 121 ? 1.332 25.844 -1.62 1 76.06 121 ALA B O 1
ATOM 2227 N N . PRO B 1 122 ? 3.359 25.781 -0.763 1 73 122 PRO B N 1
ATOM 2228 C CA . PRO B 1 122 ? 2.943 24.828 0.27 1 73 122 PRO B CA 1
ATOM 2229 C C . PRO B 1 122 ? 1.864 25.391 1.191 1 73 122 PRO B C 1
ATOM 2231 O O . PRO B 1 122 ? 1.061 24.641 1.742 1 73 122 PRO B O 1
ATOM 2234 N N . GLU B 1 123 ? 1.838 26.688 1.227 1 83.94 123 GLU B N 1
ATOM 2235 C CA . GLU B 1 123 ? 0.862 27.312 2.113 1 83.94 123 GLU B CA 1
ATOM 2236 C C . GLU B 1 123 ? -0.535 27.297 1.501 1 83.94 123 GLU B C 1
ATOM 2238 O O . GLU B 1 123 ? -1.531 27.469 2.207 1 83.94 123 GLU B O 1
ATOM 2243 N N . ALA B 1 124 ? -0.523 27.094 0.208 1 90.44 124 ALA B N 1
ATOM 2244 C CA . ALA B 1 124 ? -1.805 27.125 -0.492 1 90.44 124 ALA B CA 1
ATOM 2245 C C . ALA B 1 124 ? -2.73 26.016 0.009 1 90.44 124 ALA B C 1
ATOM 2247 O O . ALA B 1 124 ? -3.943 26.219 0.117 1 90.44 124 ALA B O 1
ATOM 2248 N N . PHE B 1 125 ? -2.227 24.938 0.312 1 93.88 125 PHE B N 1
ATOM 2249 C CA . PHE B 1 125 ? -2.992 23.797 0.807 1 93.88 125 PHE B CA 1
ATOM 2250 C C . PHE B 1 125 ? -3.684 24.141 2.121 1 93.88 125 PHE B C 1
ATOM 2252 O O . PHE B 1 125 ? -4.902 24 2.24 1 93.88 125 PHE B O 1
ATOM 2259 N N . ALA B 1 126 ? -2.889 24.641 3.037 1 92.81 126 ALA B N 1
ATOM 2260 C CA . ALA B 1 126 ? -3.426 25 4.344 1 92.81 126 ALA B CA 1
ATOM 2261 C C . ALA B 1 126 ? -4.418 26.156 4.223 1 92.81 126 ALA B C 1
ATOM 2263 O O . ALA B 1 126 ? -5.461 26.156 4.883 1 92.81 126 ALA B O 1
ATOM 2264 N N . ALA B 1 127 ? -4.09 27.094 3.416 1 93.31 127 ALA B N 1
ATOM 2265 C CA . ALA B 1 127 ? -4.961 28.25 3.229 1 93.31 127 ALA B CA 1
ATOM 2266 C C . ALA B 1 127 ? -6.305 27.844 2.645 1 93.31 127 ALA B C 1
ATOM 2268 O O . ALA B 1 127 ? -7.355 28.312 3.088 1 93.31 127 ALA B O 1
ATOM 2269 N N . ALA B 1 128 ? -6.254 26.953 1.649 1 94.31 128 ALA B N 1
ATOM 2270 C CA . ALA B 1 128 ? -7.484 26.484 1.026 1 94.31 128 ALA B CA 1
ATOM 2271 C C . ALA B 1 128 ? -8.336 25.703 2.025 1 94.31 128 ALA B C 1
ATOM 2273 O O . ALA B 1 128 ? -9.562 25.859 2.051 1 94.31 128 ALA B O 1
ATOM 2274 N N . TYR B 1 129 ? -7.723 24.984 2.811 1 94.94 129 TYR B N 1
ATOM 2275 C CA . TYR B 1 129 ? -8.438 24.234 3.838 1 94.94 129 TYR B CA 1
ATOM 2276 C C . TYR B 1 129 ? -9.125 25.172 4.816 1 94.94 129 TYR B C 1
ATOM 2278 O O . TYR B 1 129 ? -10.281 24.953 5.191 1 94.94 129 TYR B O 1
ATOM 2286 N N . LEU B 1 130 ? -8.398 26.172 5.227 1 91.75 130 LEU B N 1
ATOM 2287 C CA . LEU B 1 130 ? -8.961 27.125 6.168 1 91.75 130 LEU B CA 1
ATOM 2288 C C . LEU B 1 130 ? -10.141 27.875 5.547 1 91.75 130 LEU B C 1
ATOM 2290 O O . LEU B 1 130 ? -11.148 28.109 6.215 1 91.75 130 LEU B O 1
ATOM 2294 N N . ASP B 1 131 ? -10.039 28.172 4.32 1 93.56 131 ASP B N 1
ATOM 2295 C CA . ASP B 1 131 ? -11.031 28.984 3.629 1 93.56 131 ASP B CA 1
ATOM 2296 C C . ASP B 1 131 ? -12.273 28.156 3.283 1 93.56 131 ASP B C 1
ATOM 2298 O O . ASP B 1 131 ? -13.398 28.594 3.525 1 93.56 131 ASP B O 1
ATOM 2302 N N . ARG B 1 132 ? -12.07 26.906 2.799 1 94.44 132 ARG B N 1
ATOM 2303 C CA . ARG B 1 132 ? -13.164 26.156 2.17 1 94.44 132 ARG B CA 1
ATOM 2304 C C . ARG B 1 132 ? -13.531 24.938 2.988 1 94.44 132 ARG B C 1
ATOM 2306 O O . ARG B 1 132 ? -14.523 24.266 2.697 1 94.44 132 ARG B O 1
ATOM 2313 N N . GLY B 1 133 ? -12.789 24.609 3.898 1 94.62 133 GLY B N 1
ATOM 2314 C CA . GLY B 1 133 ? -13.023 23.406 4.664 1 94.62 133 GLY B CA 1
ATOM 2315 C C . GLY B 1 133 ? -12.641 22.141 3.91 1 94.62 133 GLY B C 1
ATOM 2316 O O . GLY B 1 133 ? -13.031 21.031 4.301 1 94.62 133 GLY B O 1
ATOM 2317 N N . ARG B 1 134 ? -11.977 22.375 2.768 1 96.44 134 ARG B N 1
ATOM 2318 C CA . ARG B 1 134 ? -11.531 21.266 1.913 1 96.44 134 ARG B CA 1
ATOM 2319 C C . ARG B 1 134 ? -10.344 21.703 1.053 1 96.44 134 ARG B C 1
ATOM 2321 O O . ARG B 1 134 ? -10.328 22.812 0.522 1 96.44 134 ARG B O 1
ATOM 2328 N N . ALA B 1 135 ? -9.367 20.891 0.972 1 95.75 135 ALA B N 1
ATOM 2329 C CA . ALA B 1 135 ? -8.211 21.172 0.125 1 95.75 135 ALA B CA 1
ATOM 2330 C C . ALA B 1 135 ? -7.547 19.875 -0.342 1 95.75 135 ALA B C 1
ATOM 2332 O O . ALA B 1 135 ? -7.531 18.875 0.384 1 95.75 135 ALA B O 1
ATOM 2333 N N . ARG B 1 136 ? -7.004 19.969 -1.531 1 95.88 136 ARG B N 1
ATOM 2334 C CA . ARG B 1 136 ? -6.273 18.844 -2.094 1 95.88 136 ARG B CA 1
ATOM 2335 C C . ARG B 1 136 ? -4.801 19.188 -2.287 1 95.88 136 ARG B C 1
ATOM 2337 O O . ARG B 1 136 ? -4.449 20.359 -2.488 1 95.88 136 ARG B O 1
ATOM 2344 N N . THR B 1 137 ? -3.996 18.188 -2.158 1 95.69 137 THR B N 1
ATOM 2345 C CA . THR B 1 137 ? -2.57 18.359 -2.408 1 95.69 137 THR B CA 1
ATOM 2346 C C . THR B 1 137 ? -1.982 17.125 -3.078 1 95.69 137 THR B C 1
ATOM 2348 O O . THR B 1 137 ? -2.523 16.031 -2.943 1 95.69 137 THR B O 1
ATOM 2351 N N . HIS B 1 138 ? -0.926 17.375 -3.84 1 97.06 138 HIS B N 1
ATOM 2352 C CA . HIS B 1 138 ? -0.137 16.297 -4.43 1 97.06 138 HIS B CA 1
ATOM 2353 C C . HIS B 1 138 ? 1.147 16.062 -3.641 1 97.06 138 HIS B C 1
ATOM 2355 O O . HIS B 1 138 ? 1.858 17.016 -3.307 1 97.06 138 HIS B O 1
ATOM 2361 N N . VAL B 1 139 ? 1.389 14.805 -3.32 1 97.5 139 VAL B N 1
ATOM 2362 C CA . VAL B 1 139 ? 2.572 14.445 -2.543 1 97.5 139 VAL B CA 1
ATOM 2363 C C . VAL B 1 139 ? 3.363 13.367 -3.273 1 97.5 139 VAL B C 1
ATOM 2365 O O . VAL B 1 139 ? 2.783 12.414 -3.809 1 97.5 139 VAL B O 1
ATOM 2368 N N . GLN B 1 140 ? 4.668 13.609 -3.287 1 98.5 140 GLN B N 1
ATOM 2369 C CA . GLN B 1 140 ? 5.602 12.57 -3.705 1 98.5 140 GLN B CA 1
ATOM 2370 C C . GLN B 1 140 ? 6.246 11.891 -2.5 1 98.5 140 GLN B C 1
ATOM 2372 O O . GLN B 1 140 ? 6.551 12.547 -1.501 1 98.5 140 GLN B O 1
ATOM 2377 N N . ALA B 1 141 ? 6.426 10.57 -2.561 1 98.81 141 ALA B N 1
ATOM 2378 C CA . ALA B 1 141 ? 7.195 9.82 -1.57 1 98.81 141 ALA B CA 1
ATOM 2379 C C . ALA B 1 141 ? 8.164 8.859 -2.244 1 98.81 141 ALA B C 1
ATOM 2381 O O . ALA B 1 141 ? 7.828 8.227 -3.246 1 98.81 141 ALA B O 1
ATOM 2382 N N . GLU B 1 142 ? 9.375 8.812 -1.683 1 98.94 142 GLU B N 1
ATOM 2383 C CA . GLU B 1 142 ? 10.422 7.969 -2.262 1 98.94 142 GLU B CA 1
ATOM 2384 C C . GLU B 1 142 ? 11.094 7.113 -1.192 1 98.94 142 GLU B C 1
ATOM 2386 O O . GLU B 1 142 ? 11.469 7.617 -0.131 1 98.94 142 GLU B O 1
ATOM 2391 N N . CYS B 1 143 ? 11.188 5.832 -1.466 1 98.94 143 CYS B N 1
ATOM 2392 C CA . CYS B 1 143 ? 12.117 4.992 -0.715 1 98.94 143 CYS B CA 1
ATOM 2393 C C . CYS B 1 143 ? 13.523 5.098 -1.282 1 98.94 143 CYS B C 1
ATOM 2395 O O . CYS B 1 143 ? 13.773 4.695 -2.42 1 98.94 143 CYS B O 1
ATOM 2397 N N . ARG B 1 144 ? 14.445 5.574 -0.48 1 98.75 144 ARG B N 1
ATOM 2398 C CA . ARG B 1 144 ? 15.812 5.785 -0.954 1 98.75 144 ARG B CA 1
ATOM 2399 C C . ARG B 1 144 ? 16.781 4.812 -0.289 1 98.75 144 ARG B C 1
ATOM 2401 O O . ARG B 1 144 ? 16.734 4.617 0.927 1 98.75 144 ARG B O 1
ATOM 2408 N N . LEU B 1 145 ? 17.625 4.25 -1.104 1 98.38 145 LEU B N 1
ATOM 2409 C CA . LEU B 1 145 ? 18.719 3.422 -0.603 1 98.38 145 LEU B CA 1
ATOM 2410 C C . LEU B 1 145 ? 19.859 4.289 -0.084 1 98.38 145 LEU B C 1
ATOM 2412 O O . LEU B 1 145 ? 19.828 5.512 -0.225 1 98.38 145 LEU B O 1
ATOM 2416 N N . VAL B 1 146 ? 20.844 3.643 0.521 1 96.06 146 VAL B N 1
ATOM 2417 C CA . VAL B 1 146 ? 21.953 4.324 1.166 1 96.06 146 VAL B CA 1
ATOM 2418 C C . VAL B 1 146 ? 22.719 5.145 0.133 1 96.06 146 VAL B C 1
ATOM 2420 O O . VAL B 1 146 ? 23.219 6.234 0.438 1 96.06 146 VAL B O 1
ATOM 2423 N N . ASP B 1 147 ? 22.75 4.699 -1.091 1 96.5 147 ASP B N 1
ATOM 2424 C CA . ASP B 1 147 ? 23.531 5.383 -2.115 1 96.5 147 ASP B CA 1
ATOM 2425 C C . ASP B 1 147 ? 22.703 6.473 -2.797 1 96.5 147 ASP B C 1
ATOM 2427 O O . ASP B 1 147 ? 23.172 7.105 -3.748 1 96.5 147 ASP B O 1
ATOM 2431 N N . GLY B 1 148 ? 21.547 6.633 -2.373 1 95.88 148 GLY B N 1
ATOM 2432 C CA . GLY B 1 148 ? 20.703 7.703 -2.898 1 95.88 148 GLY B CA 1
ATOM 2433 C C . GLY B 1 148 ? 19.766 7.234 -3.984 1 95.88 148 GLY B C 1
ATOM 2434 O O . GLY B 1 148 ? 18.859 7.98 -4.395 1 95.88 148 GLY B O 1
ATOM 2435 N N . THR B 1 149 ? 19.906 5.988 -4.414 1 97.88 149 THR B N 1
ATOM 2436 C CA . THR B 1 149 ? 19.031 5.434 -5.438 1 97.88 149 THR B CA 1
ATOM 2437 C C . THR B 1 149 ? 17.594 5.34 -4.934 1 97.88 149 THR B C 1
ATOM 2439 O O . THR B 1 149 ? 17.359 4.945 -3.789 1 97.88 149 THR B O 1
ATOM 2442 N N . VAL B 1 150 ? 16.656 5.816 -5.777 1 98.88 150 VAL B N 1
ATOM 2443 C CA . VAL B 1 150 ? 15.242 5.633 -5.461 1 98.88 150 VAL B CA 1
ATOM 2444 C C . VAL B 1 150 ? 14.82 4.203 -5.801 1 98.88 150 VAL B C 1
ATOM 2446 O O . VAL B 1 150 ? 14.828 3.809 -6.969 1 98.88 150 VAL B O 1
ATOM 2449 N N . ALA B 1 151 ? 14.414 3.465 -4.797 1 98.88 151 ALA B N 1
ATOM 2450 C CA . ALA B 1 151 ? 14.039 2.066 -4.988 1 98.88 151 ALA B CA 1
ATOM 2451 C C . ALA B 1 151 ? 12.539 1.928 -5.234 1 98.88 151 ALA B C 1
ATOM 2453 O O . ALA B 1 151 ? 12.086 0.938 -5.816 1 98.88 151 ALA B O 1
ATOM 2454 N N . ALA B 1 152 ? 11.766 2.814 -4.754 1 98.94 152 ALA B N 1
ATOM 2455 C CA . ALA B 1 152 ? 10.328 2.891 -4.996 1 98.94 152 ALA B CA 1
ATOM 2456 C C . ALA B 1 152 ? 9.828 4.328 -4.883 1 98.94 152 ALA B C 1
ATOM 2458 O O . ALA B 1 152 ? 10.398 5.133 -4.141 1 98.94 152 ALA B O 1
ATOM 2459 N N . SER B 1 153 ? 8.812 4.625 -5.605 1 98.94 153 SER B N 1
ATOM 2460 C CA . SER B 1 153 ? 8.242 5.969 -5.555 1 98.94 153 SER B CA 1
ATOM 2461 C C . SER B 1 153 ? 6.719 5.926 -5.566 1 98.94 153 SER B C 1
ATOM 2463 O O . SER B 1 153 ? 6.121 5.016 -6.141 1 98.94 153 SER B O 1
ATOM 2465 N N . LEU B 1 154 ? 6.109 6.883 -4.938 1 98.88 154 LEU B N 1
ATOM 2466 C CA . LEU B 1 154 ? 4.672 7.121 -4.902 1 98.88 154 LEU B CA 1
ATOM 2467 C C . LEU B 1 154 ? 4.348 8.562 -5.289 1 98.88 154 LEU B C 1
ATOM 2469 O O . LEU B 1 154 ? 5.008 9.492 -4.824 1 98.88 154 LEU B O 1
ATOM 2473 N N . SER B 1 155 ? 3.508 8.711 -6.199 1 98.81 155 SER B N 1
ATOM 2474 C CA . SER B 1 155 ? 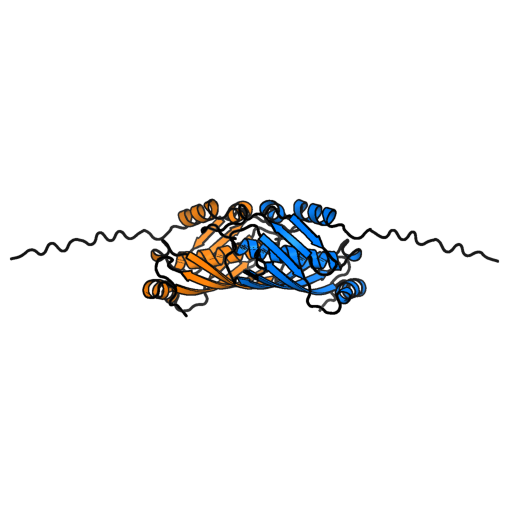2.816 9.969 -6.477 1 98.81 155 SER B CA 1
ATOM 2475 C C . SER B 1 155 ? 1.343 9.883 -6.094 1 98.81 155 SER B C 1
ATOM 2477 O O . SER B 1 155 ? 0.604 9.055 -6.621 1 98.81 155 SER B O 1
ATOM 2479 N N . ALA B 1 156 ? 0.915 10.742 -5.184 1 98.56 156 ALA B N 1
ATOM 2480 C CA . ALA B 1 156 ? -0.425 10.555 -4.633 1 98.56 156 ALA B CA 1
ATOM 2481 C C . ALA B 1 156 ? -1.131 11.891 -4.434 1 98.56 156 ALA B C 1
ATOM 2483 O O . ALA B 1 156 ? -0.479 12.93 -4.27 1 98.56 156 ALA B O 1
ATOM 2484 N N . ARG B 1 157 ? -2.385 11.812 -4.508 1 98.19 157 ARG B N 1
ATOM 2485 C CA . ARG B 1 157 ? -3.23 12.938 -4.117 1 98.19 157 ARG B CA 1
ATOM 2486 C C . ARG B 1 157 ? -3.896 12.68 -2.77 1 98.19 157 ARG B C 1
ATOM 2488 O O . ARG B 1 157 ? -4.387 11.578 -2.516 1 98.19 157 ARG B O 1
ATOM 2495 N N . PHE B 1 158 ? -3.818 13.68 -1.939 1 97.44 158 PHE B N 1
ATOM 2496 C CA . PHE B 1 158 ? -4.488 13.656 -0.645 1 97.44 158 PHE B CA 1
ATOM 2497 C C . PHE B 1 158 ? -5.523 14.773 -0.552 1 97.44 158 PHE B C 1
ATOM 2499 O O . PHE B 1 158 ? -5.383 15.812 -1.195 1 97.44 158 PHE B O 1
ATOM 2506 N N . VAL B 1 159 ? -6.547 14.539 0.262 1 97.38 159 VAL B N 1
ATOM 2507 C CA . VAL B 1 159 ? -7.566 15.555 0.512 1 97.38 159 VAL B CA 1
ATOM 2508 C C . VAL B 1 159 ? -7.742 15.75 2.016 1 97.38 159 VAL B C 1
ATOM 2510 O O . VAL B 1 159 ? -7.734 14.781 2.779 1 97.38 159 VAL B O 1
ATOM 2513 N N . ALA B 1 160 ? -7.766 16.969 2.426 1 96.81 160 ALA B N 1
ATOM 2514 C CA . ALA B 1 160 ? -8.141 17.344 3.787 1 96.81 160 ALA B CA 1
ATOM 2515 C C . ALA B 1 160 ? -9.57 17.859 3.838 1 96.81 160 ALA B C 1
ATOM 2517 O O . ALA B 1 160 ? -9.961 18.703 3.02 1 96.81 160 ALA B O 1
ATOM 2518 N N . ILE B 1 161 ? -10.305 17.391 4.824 1 97.06 161 ILE B N 1
ATOM 2519 C CA . ILE B 1 161 ? -11.695 17.797 4.953 1 97.06 161 ILE B CA 1
ATOM 2520 C C . ILE B 1 161 ? -11.984 18.188 6.398 1 97.06 161 ILE B C 1
ATOM 2522 O O . ILE B 1 161 ? -11.547 17.516 7.336 1 97.06 161 ILE B O 1
ATOM 2526 N N . ASP B 1 162 ? -12.664 19.25 6.574 1 95.5 162 ASP B N 1
ATOM 2527 C CA . ASP B 1 162 ? -13.25 19.625 7.855 1 95.5 162 ASP B CA 1
ATOM 2528 C C . ASP B 1 162 ? -14.625 18.969 8.047 1 95.5 162 ASP B C 1
ATOM 2530 O O . ASP B 1 162 ? -15.602 19.375 7.41 1 95.5 162 ASP B O 1
ATOM 2534 N N . PRO B 1 163 ? -14.703 18 8.867 1 92.5 163 PRO B N 1
ATOM 2535 C CA . PRO B 1 163 ? -15.969 17.266 8.992 1 92.5 163 PRO B CA 1
ATOM 2536 C C . PRO B 1 163 ? -17.109 18.156 9.484 1 92.5 163 PRO B C 1
ATOM 2538 O O . PRO B 1 163 ? -18.281 17.781 9.352 1 92.5 163 PRO B O 1
ATOM 2541 N N . LYS B 1 164 ? -16.828 19.25 9.969 1 91.44 164 LYS B N 1
ATOM 2542 C CA . LYS B 1 164 ? -17.844 20.156 10.484 1 91.44 164 LYS B CA 1
ATOM 2543 C C . LYS B 1 164 ? -18.344 21.094 9.383 1 91.44 164 LYS B C 1
ATOM 2545 O O . LYS B 1 164 ? -19.297 21.859 9.594 1 91.44 164 LYS B O 1
ATOM 2550 N N . ARG B 1 165 ? -17.734 21.078 8.297 1 87.19 165 ARG B N 1
ATOM 2551 C CA . ARG B 1 165 ? -18.141 21.906 7.16 1 87.19 165 ARG B CA 1
ATOM 2552 C C . ARG B 1 165 ? -18.516 21.047 5.961 1 87.19 165 ARG B C 1
ATOM 2554 O O . ARG B 1 165 ? -17.672 20.688 5.152 1 87.19 165 ARG B O 1
ATOM 2561 N N . PRO B 1 166 ? -19.781 20.625 5.914 1 69.81 166 PRO B N 1
ATOM 2562 C CA . PRO B 1 166 ? -20.203 19.656 4.898 1 69.81 166 PRO B CA 1
ATOM 2563 C C . PRO B 1 166 ? -19.922 20.141 3.475 1 69.81 166 PRO B C 1
ATOM 2565 O O . PRO B 1 166 ? -19.828 21.359 3.238 1 69.81 166 PRO B O 1
ATOM 2568 N N . ARG B 1 167 ? -19.453 19.156 2.465 1 65.44 167 ARG B N 1
ATOM 2569 C CA . ARG B 1 167 ? -19.172 19.344 1.048 1 65.44 167 ARG B CA 1
ATOM 2570 C C . ARG B 1 167 ? -20.297 20.109 0.357 1 65.44 167 ARG B C 1
ATOM 2572 O O . ARG B 1 167 ? -21.469 19.828 0.581 1 65.44 167 ARG B O 1
ATOM 2579 N N . PRO B 1 168 ? -19.781 21.172 -0.232 1 57.53 168 PRO B N 1
ATOM 2580 C CA . PRO B 1 168 ? -20.891 21.734 -1.002 1 57.53 168 PRO B CA 1
ATOM 2581 C C . PRO B 1 168 ? -21.547 20.703 -1.935 1 57.53 168 PRO B C 1
ATOM 2583 O O . PRO B 1 168 ? -20.875 19.781 -2.41 1 57.53 168 PRO B O 1
ATOM 2586 N N . ALA B 1 169 ? -22.797 20.391 -1.679 1 50.28 169 ALA B N 1
ATOM 2587 C CA . ALA B 1 169 ? -23.547 19.531 -2.598 1 50.28 169 ALA B CA 1
ATOM 2588 C C . ALA B 1 169 ? -23.109 19.766 -4.043 1 50.28 169 ALA B C 1
ATOM 2590 O O . ALA B 1 169 ? -23.094 20.906 -4.516 1 50.28 169 ALA B O 1
ATOM 2591 N N . SER B 1 170 ? -22.047 18.875 -4.543 1 42.84 170 SER B N 1
ATOM 2592 C CA . 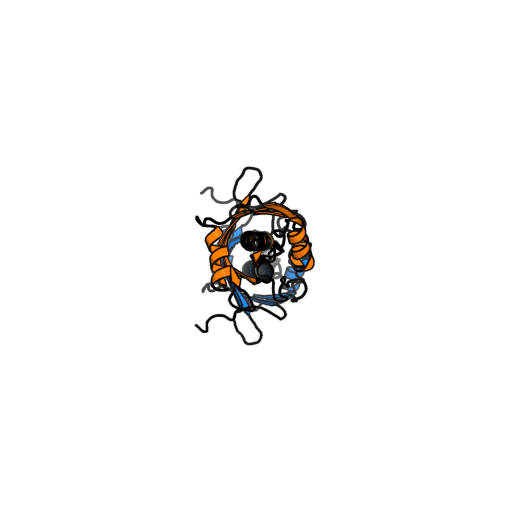SER B 1 170 ? -21.891 19.078 -5.977 1 42.84 170 SER B CA 1
ATOM 2593 C C . SER B 1 170 ? -23.125 18.641 -6.746 1 42.84 170 SER B C 1
ATOM 2595 O O . SER B 1 170 ? -23.812 17.703 -6.336 1 42.84 170 SER B O 1
#

Organism: NCBI:txid634155

Solvent-accessible surface area (backbone atoms only — not comparable to full-atom values): 17894 Å² total; per-residue (Å²): 132,82,77,72,74,72,73,72,74,77,74,79,66,63,69,56,77,46,71,68,56,49,49,52,48,44,49,70,37,19,44,49,44,47,59,39,50,58,44,79,75,45,71,77,90,61,46,25,31,33,34,25,54,34,75,42,27,17,24,82,84,62,27,51,20,69,29,47,52,49,20,51,36,44,51,30,34,49,49,40,54,44,58,55,30,35,59,61,33,70,75,46,46,76,42,72,42,35,38,40,38,39,49,70,47,89,42,80,51,65,44,37,33,44,9,32,53,83,59,88,54,66,60,51,41,33,49,35,28,71,75,64,29,41,26,63,48,58,30,36,20,32,33,44,46,95,87,62,49,66,25,28,39,36,45,30,36,34,36,39,34,30,82,88,44,77,74,73,84,124,132,84,78,75,75,74,72,73,74,76,76,79,64,64,68,55,77,46,70,67,56,49,49,52,50,44,48,71,37,18,44,48,45,48,59,38,51,58,44,80,75,46,71,79,91,59,45,24,32,34,33,26,54,32,74,43,27,17,26,83,84,60,26,51,20,68,30,47,52,48,20,51,37,45,49,31,34,50,49,38,53,43,59,56,31,35,61,61,32,72,76,47,45,76,43,73,42,36,37,39,37,40,49,70,46,89,41,80,52,65,45,36,33,44,9,33,53,82,58,88,54,66,61,51,41,34,50,36,26,73,72,66,28,41,28,64,46,58,30,34,19,32,32,44,46,96,86,62,50,67,26,28,39,35,46,31,36,35,37,39,34,31,80,87,43,76,74,72,84,124

pLDDT: mean 88.89, std 18.07, range [26.89, 98.94]

Sequence (340 aa):
MLRRTVAAFDNWTVAPMTLDELKSHLLADIPLARAMALDLAGWDGRTFVVTAPLEPNRNDKGCAFGGSLASLMTLAGWGASVLRLGERAEGAEVYVQDSHIRYLAPVWQDIVIHAFSDDEAPEAFAAAYLDRGRARTHVQAECRLVDGTVAASLSARFVAIDPKRPRPASMLRRTVAAFDNWTVAPMTLDELKSHLLADIPLARAMALDLAGWDGRTFVVTAPLEPNRNDKGCAFGGSLASLMTLAGWGASVLRLGERAEGAEVYVQDSHIRYLAPVWQDIVIHAFSDDEAPEAFAAAYLDRGRARTHVQAECRLVDGTVAASLSARFVAIDPKRPRPAS

InterPro domains:
  IPR012660 Thioesterase, putative [PF09500] (20-161)
  IPR012660 Thioesterase, putative [TIGR02447] (27-161)
  IPR029069 HotDog domain superfamily [SSF54637] (18-161)

Radius of gyration: 23.53 Å; Cα contacts (8 Å, |Δi|>4): 717; chains: 2; bounding box: 47×116×59 Å

Foldseek 3Di:
DPPPPPPPPPPVVPAWQDQVNVVVVCVVPPVVCVLQVKDWDDDDLFKTKIWGWQVSQDDPVQFGDPVSVVVRQLVSQQVSLLSLLTSVSVQKDKDWDDKDKDAAATHNGIWMKMKGAPDPCSNVQNVCCVVQQKGKGWMKMFTADPVGDTRMIMITMMMIGRPVRDPDPD/DPPPPPPPPPCVVVAWQDQVNVVVVCVVPPVVCVLQVKDWDDDDLFKTKIWGWQVSQDDPVQFGDPVSVVVRQLVRQQVSLLSLLTSVSVQKDKDWDDKDKDAAATHNGIWMKMKGAPDPCSNVQNVCCVVQQKGKGWMKMFTADPVGDTRMIMITMMMIGRPVRDPDPD

Nearest PDB structures (foldseek):
  8ayv-assembly1_B  TM=8.990E-01  e=7.525E-15  Pseudomonas putida KT2440
  3lmb-assembly1_B  TM=8.573E-01  e=9.073E-15  Oleispira antarctica RB-8
  1t82-assembly1_A  TM=9.132E-01  e=2.325E-13  Shewanella oneidensis MR-1
  1t82-assembly2_D  TM=9.188E-01  e=7.606E-13  Shewanella oneidensis MR-1
  1sh8-assembly1_B  TM=8.062E-01  e=8.710E-11  Pseudomonas aeruginosa

Secondary structure (DSSP, 8-state):
------------------HHHHHHHHHHH-HHHHHTT-EEEEE-SSEEEEEE-SGGGB-TTSSB-HHHHHHHHHHHHHHHHHHHHGGGGTT-EEEEEEEEEEE-S---S-EEEEEE---S-HHHHHHHHHHHSEEEEEEEEEEE-TTS-EEEEEEEEEEEE-TTS-----/------------------HHHHHHHHHHH-HHHHHTT-EEEEE-SSEEEEEE-SGGGB-TTSSB-HHHHHHHHHHHHHHHHHHHHGGGGTT-EEEEEEEEEEE-S---S-EEEEEE---S-HHHHHHHHHHHSEEEEEEEEEEE-TTS-EEEEEEEEEEEE-TTS-----